Protein AF-A0A960LHY4-F1 (afdb_monomer)

Foldseek 3Di:
DDDDDDDDDDDDDDDDDDDDDDDDDDPVVVVVVVVVVVVVVVVVVVVVVVVVVVVVVVVVVVVVVVVVVVVVVVVVVVVVVVVVVVVVVVVVVVVVVVVVVVVVVVVVVVVVVVVVVVVVVVVVVVVVVVVVVVVVVVVVVVVVVVVLVVLLVVLVVQLVVLVVVVVVVVVVVVVVCVVVVPDDDDVVNVVVVVVVVVVSVVSNVVSDDDQDPVSVVVVVVVVVVVVVVVVVVVVVVPD

Sequence (239 aa):
MNTKRLLIIFTTLAIISGGRAQEQPSQVEAQLRETLRNTMLQLRNEQTEKARIDAEMKAIKAQSEIKIKNLETSLAESIKTGTLEREAADKAIAEMDRNLTTSNAKIERLEKALKEWQGSHAEIKTFAETTVGQLQKVARDLEETRQTLEKRTGQNAELYRVGEEVLKRYENFALGRALIAREPFTGLARVQIEAAVADYKDKLVDQIAEPDAVDQARREANTTADVEAAETAEKEEAD

pLDDT: mean 79.16, std 19.33, range [32.09, 97.88]

Secondary structure (DSSP, 8-state):
-----------------------PPPHHHHHHHHHHHHHHHHHHHHHHHHHHHHHHHHHHHHHHHHHHHHHHHHHHHHHHHHHHHHHHHHHHHHHHHHHHHHHHHHHHHHHHHHHHHHHHHHHHHHHHHHHHHHHHHHHHHHHHHHHHHHHHHHHHHHHHHHHHHHHHHHHHHHHHHHHHTTS---HHHHHHHHHHHHHHHHHHHHHSPPPPHHHHHHHHHHHHHHHHHHHHHHHHS--

Mean predicted aligned error: 18.76 Å

Radius of gyration: 77.0 Å; Cα contacts (8 Å, |Δi|>4): 15; chains: 1; bounding box: 138×44×206 Å

Solvent-accessible surface area (backbone atoms only — not comparable to full-atom values): 13727 Å² total; per-residue (Å²): 136,83,92,87,78,87,83,94,80,83,93,88,84,88,88,85,89,83,91,87,87,89,82,81,84,51,72,68,57,53,50,52,53,50,52,51,49,52,52,52,50,49,52,51,48,51,53,50,50,50,53,48,51,55,48,51,52,50,53,51,48,55,51,48,55,51,52,48,53,52,50,54,49,52,49,54,50,51,51,54,49,52,52,52,53,47,55,50,47,57,50,49,51,61,45,49,53,51,51,50,54,53,47,51,60,47,49,57,50,49,53,50,52,50,52,51,50,52,50,52,52,51,51,54,46,54,48,50,55,48,50,53,54,48,52,58,44,55,56,46,56,53,49,54,52,47,54,52,49,51,53,50,51,52,30,50,55,49,50,50,53,51,52,49,51,51,50,53,48,50,51,54,48,52,58,54,39,66,76,50,72,87,65,78,91,47,71,70,62,49,52,54,49,56,50,54,53,46,60,50,49,51,57,51,60,78,39,53,78,77,73,51,72,69,57,43,54,52,50,51,55,49,52,52,53,56,48,54,53,48,65,50,49,67,58,70,79,70,122

Structure (mmCIF, N/CA/C/O backbone):
data_AF-A0A960LHY4-F1
#
_entry.id   AF-A0A960LHY4-F1
#
loop_
_atom_site.group_PDB
_atom_site.id
_atom_site.type_symbol
_atom_site.label_atom_id
_atom_site.label_alt_id
_atom_site.label_comp_id
_atom_site.label_asym_id
_atom_site.label_entity_id
_atom_site.label_seq_id
_atom_site.pdbx_PDB_ins_code
_atom_site.Cartn_x
_atom_site.Cartn_y
_atom_site.Cartn_z
_atom_site.occupancy
_atom_site.B_iso_or_equiv
_atom_site.auth_seq_id
_atom_site.auth_comp_id
_atom_site.auth_asym_id
_atom_site.auth_atom_id
_atom_site.pdbx_PDB_model_num
ATOM 1 N N . MET A 1 1 ? 38.649 29.324 -85.895 1.00 39.44 1 MET A N 1
ATOM 2 C CA . MET A 1 1 ? 40.112 29.235 -86.111 1.00 39.44 1 MET A CA 1
ATOM 3 C C . MET A 1 1 ? 40.399 27.820 -86.603 1.00 39.44 1 MET A C 1
ATOM 5 O O . MET A 1 1 ? 40.464 26.918 -85.788 1.00 39.44 1 MET A O 1
ATOM 9 N N . ASN A 1 2 ? 40.285 27.512 -87.897 1.00 33.25 2 ASN A N 1
ATOM 10 C CA . ASN A 1 2 ? 41.009 28.049 -89.067 1.00 33.25 2 ASN A CA 1
ATOM 11 C C . ASN A 1 2 ? 42.468 27.535 -89.056 1.00 33.25 2 ASN A C 1
ATOM 13 O O . ASN A 1 2 ? 43.313 28.165 -88.435 1.00 33.25 2 ASN A O 1
ATOM 17 N N . THR A 1 3 ? 42.775 26.316 -89.518 1.00 40.78 3 THR A N 1
ATOM 18 C CA . THR A 1 3 ? 42.943 25.876 -90.931 1.00 40.78 3 THR A CA 1
ATOM 19 C C . THR A 1 3 ? 44.066 26.592 -91.707 1.00 40.78 3 THR A C 1
ATOM 21 O O . THR A 1 3 ? 43.874 27.736 -92.122 1.00 40.78 3 THR A O 1
ATOM 24 N N . LYS A 1 4 ? 45.188 25.880 -91.933 1.00 37.94 4 LYS A N 1
ATOM 25 C CA . LYS A 1 4 ? 46.339 26.059 -92.874 1.00 37.94 4 LYS A CA 1
ATOM 26 C C . LYS A 1 4 ? 47.493 25.217 -92.279 1.00 37.94 4 LYS A C 1
ATOM 28 O O . LYS A 1 4 ? 47.633 25.252 -91.064 1.00 37.94 4 LYS A O 1
ATOM 33 N N . ARG A 1 5 ? 48.335 24.433 -92.969 1.00 40.47 5 ARG A N 1
ATOM 34 C CA . ARG A 1 5 ? 48.671 24.102 -94.386 1.00 40.47 5 ARG A CA 1
ATOM 35 C C . ARG A 1 5 ? 49.110 22.603 -94.398 1.00 40.47 5 ARG A C 1
ATOM 37 O O . ARG A 1 5 ? 49.528 22.145 -93.344 1.00 40.47 5 ARG A O 1
ATOM 44 N N . LEU A 1 6 ? 49.064 21.737 -95.425 1.00 37.22 6 LEU A N 1
ATOM 45 C CA . LEU A 1 6 ? 48.824 21.768 -96.889 1.00 37.22 6 LEU A CA 1
ATOM 46 C C . LEU A 1 6 ? 49.875 22.503 -97.757 1.00 37.22 6 LEU A C 1
ATOM 48 O O . LEU A 1 6 ? 50.131 23.677 -97.522 1.00 37.22 6 LEU A O 1
ATOM 52 N N . LEU A 1 7 ? 50.477 21.911 -98.803 1.00 33.66 7 LEU A N 1
ATOM 53 C CA . LEU A 1 7 ? 50.289 20.604 -99.480 1.00 33.66 7 LEU A CA 1
ATOM 54 C C . LEU A 1 7 ? 51.628 20.138 -100.123 1.00 33.66 7 LEU A C 1
ATOM 56 O O . LEU A 1 7 ? 52.529 20.946 -100.325 1.00 33.66 7 LEU A O 1
ATOM 60 N N . ILE A 1 8 ? 51.728 18.850 -100.469 1.00 36.91 8 ILE A N 1
ATOM 61 C CA . ILE A 1 8 ? 52.788 18.183 -101.258 1.00 36.91 8 ILE A CA 1
ATOM 62 C C . ILE A 1 8 ? 52.752 18.569 -102.760 1.00 36.91 8 ILE A C 1
ATOM 64 O O . ILE A 1 8 ? 51.705 18.365 -103.363 1.00 36.91 8 ILE A O 1
ATOM 68 N N . ILE A 1 9 ? 53.888 18.996 -103.353 1.00 38.88 9 ILE A N 1
ATOM 69 C CA . ILE A 1 9 ? 54.338 18.919 -104.785 1.00 38.88 9 ILE A CA 1
ATOM 70 C C . ILE A 1 9 ? 55.877 19.157 -104.765 1.00 38.88 9 ILE A C 1
ATOM 72 O O . ILE A 1 9 ? 56.281 20.121 -104.122 1.00 38.88 9 ILE A O 1
ATOM 76 N N . PHE A 1 10 ? 56.847 18.401 -105.319 1.00 32.09 10 PHE A N 1
ATOM 77 C CA . PHE A 1 10 ? 56.963 17.122 -106.067 1.00 32.09 10 PHE A CA 1
ATOM 78 C C . PHE A 1 10 ? 56.977 17.138 -107.625 1.00 32.09 10 PHE A C 1
ATOM 80 O O . PHE A 1 10 ? 56.135 17.784 -108.233 1.00 32.09 10 PHE A O 1
ATOM 87 N N . THR A 1 11 ? 57.873 16.332 -108.251 1.00 35.78 11 THR A N 1
ATOM 88 C CA . THR A 1 11 ? 58.051 16.060 -109.723 1.00 35.78 11 THR A CA 1
ATOM 89 C C . THR A 1 11 ? 58.417 17.269 -110.631 1.00 35.78 11 THR A C 1
ATOM 91 O O . THR A 1 11 ? 57.874 18.347 -110.451 1.00 35.78 11 THR A O 1
ATOM 94 N N . THR A 1 12 ? 59.289 17.214 -111.661 1.00 34.25 12 THR A N 1
ATOM 95 C CA . THR A 1 12 ? 60.305 16.226 -112.130 1.00 34.25 12 THR A CA 1
ATOM 96 C C . THR A 1 12 ? 61.246 16.874 -113.162 1.00 34.25 12 THR A C 1
ATOM 98 O O . THR A 1 12 ? 60.772 17.682 -113.954 1.00 34.25 12 THR A O 1
ATOM 101 N N . LEU A 1 13 ? 62.490 16.385 -113.297 1.00 33.69 13 LEU A N 1
ATOM 102 C CA . LEU A 1 13 ? 63.095 16.123 -114.619 1.00 33.69 13 LEU A CA 1
ATOM 103 C C . LEU A 1 13 ? 64.186 15.034 -114.515 1.00 33.69 13 LEU A C 1
ATOM 105 O O . LEU A 1 13 ? 64.942 15.008 -113.547 1.00 33.69 13 LEU A O 1
ATOM 109 N N . ALA A 1 14 ? 64.233 14.121 -115.488 1.00 39.22 14 ALA A N 1
ATOM 110 C CA . ALA A 1 14 ? 65.266 13.082 -115.651 1.00 39.22 14 ALA A CA 1
ATOM 111 C C . ALA A 1 14 ? 66.290 13.547 -116.733 1.00 39.22 14 ALA A C 1
ATOM 113 O O . ALA A 1 14 ? 66.164 14.664 -117.220 1.00 39.22 14 ALA A O 1
ATOM 114 N N . ILE A 1 15 ? 67.338 12.842 -117.180 1.00 39.78 15 ILE A N 1
ATOM 115 C CA . ILE A 1 15 ? 67.612 11.407 -117.400 1.00 39.78 15 ILE A CA 1
ATOM 116 C C . ILE A 1 15 ? 69.148 11.216 -117.390 1.00 39.78 15 ILE A C 1
ATOM 118 O O . ILE A 1 15 ? 69.837 12.117 -117.853 1.00 39.78 15 ILE A O 1
ATOM 122 N N . ILE A 1 16 ? 69.679 10.053 -116.962 1.00 36.44 16 ILE A N 1
ATOM 123 C CA . ILE A 1 16 ? 70.774 9.318 -117.653 1.00 36.44 16 ILE A CA 1
ATOM 124 C C . ILE A 1 16 ? 70.981 7.900 -117.069 1.00 36.44 16 ILE A C 1
ATOM 126 O O . ILE A 1 16 ? 71.156 7.704 -115.873 1.00 36.44 16 ILE A O 1
ATOM 130 N N . SER A 1 17 ? 70.912 6.935 -117.989 1.00 38.19 17 SER A N 1
ATOM 131 C CA . SER A 1 17 ? 71.379 5.537 -118.050 1.00 38.19 17 SER A CA 1
ATOM 132 C C . SER A 1 17 ? 72.125 4.870 -116.875 1.00 38.19 17 SER A C 1
ATOM 134 O O . SER A 1 17 ? 73.160 5.359 -116.437 1.00 38.19 17 SER A O 1
ATOM 136 N N . GLY A 1 18 ? 71.747 3.618 -116.549 1.00 35.31 18 GLY A N 1
ATOM 137 C CA . GLY A 1 18 ? 72.639 2.689 -115.830 1.00 35.31 18 GLY A CA 1
ATOM 138 C C . GLY A 1 18 ? 72.064 1.318 -115.418 1.00 35.31 18 GLY A C 1
ATOM 139 O O . GLY A 1 18 ? 71.477 1.206 -114.351 1.00 35.31 18 GLY A O 1
ATOM 140 N N . GLY A 1 19 ? 72.350 0.262 -116.196 1.00 34.09 19 GLY A N 1
ATOM 141 C CA . GLY A 1 19 ? 72.435 -1.130 -115.703 1.00 34.09 19 GLY A CA 1
ATOM 142 C C . GLY A 1 19 ? 71.142 -1.947 -115.491 1.00 34.09 19 GLY A C 1
ATOM 143 O O . GLY A 1 19 ? 70.058 -1.424 -115.260 1.00 34.09 19 GLY A O 1
ATOM 144 N N . ARG A 1 20 ? 71.284 -3.280 -115.556 1.00 44.44 20 ARG A N 1
ATOM 145 C CA . ARG A 1 20 ? 70.297 -4.287 -115.116 1.00 44.44 20 ARG A CA 1
ATOM 146 C C . ARG A 1 20 ? 70.938 -5.184 -114.057 1.00 44.44 20 ARG A C 1
ATOM 148 O O . ARG A 1 20 ? 72.044 -5.660 -114.288 1.00 44.44 20 ARG A O 1
ATOM 155 N N . ALA A 1 21 ? 70.196 -5.519 -113.007 1.00 39.88 21 ALA A N 1
ATOM 156 C CA . ALA A 1 21 ? 70.397 -6.730 -112.211 1.00 39.88 21 ALA A CA 1
ATOM 157 C C . ALA A 1 21 ? 69.067 -7.132 -111.550 1.00 39.88 21 ALA A C 1
ATOM 159 O O . ALA A 1 21 ? 68.270 -6.268 -111.189 1.00 39.88 21 ALA A O 1
ATOM 160 N N . GLN A 1 22 ? 68.830 -8.435 -111.403 1.00 49.75 22 GLN A N 1
ATOM 161 C CA . GLN A 1 22 ? 67.743 -8.992 -110.598 1.00 49.75 22 GLN A CA 1
ATOM 162 C C . GLN A 1 22 ? 68.343 -10.132 -109.775 1.00 49.75 22 GLN A C 1
ATOM 164 O O . GLN A 1 22 ? 68.497 -11.245 -110.272 1.00 49.75 22 GLN A O 1
ATOM 169 N N . GLU A 1 23 ? 68.730 -9.826 -108.540 1.00 43.84 23 GLU A N 1
ATOM 170 C CA . GLU A 1 23 ? 69.380 -10.771 -107.630 1.00 43.84 23 GLU A CA 1
ATOM 171 C C . GLU A 1 23 ? 68.428 -11.268 -106.538 1.00 43.84 23 GLU A C 1
ATOM 173 O O . GLU A 1 23 ? 67.387 -10.672 -106.251 1.00 43.84 23 GLU A O 1
ATOM 178 N N . GLN A 1 24 ? 68.771 -12.422 -105.968 1.00 51.94 24 GLN A N 1
ATOM 179 C CA . GLN A 1 24 ? 67.995 -13.087 -104.925 1.00 51.94 24 GLN A CA 1
ATOM 180 C C . GLN A 1 24 ? 68.359 -12.495 -103.550 1.00 51.94 24 GLN A C 1
ATOM 182 O O . GLN A 1 24 ? 69.530 -12.195 -103.321 1.00 51.94 24 GLN A O 1
ATOM 187 N N . PRO A 1 25 ? 67.394 -12.321 -102.626 1.00 49.69 25 PRO A N 1
ATOM 188 C CA . PRO A 1 25 ? 67.649 -11.670 -101.343 1.00 49.69 25 PRO A CA 1
ATOM 189 C C . PRO A 1 25 ? 68.597 -12.495 -100.468 1.00 49.69 25 PRO A C 1
ATOM 191 O O . PRO A 1 25 ? 68.456 -13.715 -100.352 1.00 49.69 25 PRO A O 1
ATOM 194 N N . SER A 1 26 ? 69.535 -11.819 -99.804 1.00 57.75 26 SER A N 1
ATOM 195 C CA . SER A 1 26 ? 70.491 -12.474 -98.911 1.00 57.75 26 SER A CA 1
ATOM 196 C C . SER A 1 26 ? 69.816 -13.045 -97.651 1.00 57.75 26 SER A C 1
ATOM 198 O O . SER A 1 26 ? 68.807 -12.524 -97.167 1.00 57.75 26 SER A O 1
ATOM 200 N N . GLN A 1 27 ? 70.398 -14.097 -97.054 1.00 63.47 27 GLN A N 1
ATOM 201 C CA . GLN A 1 27 ? 69.893 -14.647 -95.781 1.00 63.47 27 GLN A CA 1
ATOM 202 C C . GLN A 1 27 ? 69.866 -13.597 -94.656 1.00 63.47 27 GLN A C 1
ATOM 204 O O . GLN A 1 27 ? 68.980 -13.634 -93.803 1.00 63.47 27 GLN A O 1
ATOM 209 N N . VAL A 1 28 ? 70.795 -12.635 -94.677 1.00 69.50 28 VAL A N 1
ATOM 210 C CA . VAL A 1 28 ? 70.878 -11.545 -93.693 1.00 69.50 28 VAL A CA 1
ATOM 211 C C . VAL A 1 28 ? 69.697 -10.580 -93.836 1.00 69.50 28 VAL A C 1
ATOM 213 O O . VAL A 1 28 ? 69.095 -10.200 -92.835 1.00 69.50 28 VAL A O 1
ATOM 216 N N . GLU A 1 29 ? 69.287 -10.233 -95.060 1.00 74.12 29 GLU A N 1
ATOM 217 C CA . GLU A 1 29 ? 68.070 -9.439 -95.284 1.00 74.12 29 GLU A CA 1
ATOM 218 C C . GLU A 1 29 ? 66.798 -10.186 -94.884 1.00 74.12 29 GLU A C 1
ATOM 220 O O . GLU A 1 29 ? 65.870 -9.572 -94.358 1.00 74.12 29 GLU A O 1
ATOM 225 N N . ALA A 1 30 ? 66.734 -11.501 -95.120 1.00 75.19 30 ALA A N 1
ATOM 226 C CA . ALA A 1 30 ? 65.608 -12.317 -94.677 1.00 75.19 30 ALA A CA 1
ATOM 227 C C . ALA A 1 30 ? 65.497 -12.308 -93.141 1.00 75.19 30 ALA A C 1
ATOM 229 O O . ALA A 1 30 ? 64.420 -12.042 -92.608 1.00 75.19 30 ALA A O 1
ATOM 230 N N . GLN A 1 31 ? 66.617 -12.491 -92.433 1.00 76.62 31 GLN A N 1
ATOM 231 C CA . GLN A 1 31 ? 66.676 -12.390 -90.972 1.00 76.62 31 GLN A CA 1
ATOM 232 C C . GLN A 1 31 ? 66.321 -10.983 -90.470 1.00 76.62 31 GLN A C 1
ATOM 234 O O . GLN A 1 31 ? 65.542 -10.866 -89.529 1.00 76.62 31 GLN A O 1
ATOM 239 N N . LEU A 1 32 ? 66.812 -9.915 -91.110 1.00 79.56 32 LEU A N 1
ATOM 240 C CA . LEU A 1 32 ? 66.497 -8.532 -90.727 1.00 79.56 32 LEU A CA 1
ATOM 241 C C . LEU A 1 32 ? 65.016 -8.179 -90.952 1.00 79.56 32 LEU A C 1
ATOM 243 O O . LEU A 1 32 ? 64.415 -7.463 -90.153 1.00 79.56 32 LEU A O 1
ATOM 247 N N . ARG A 1 33 ? 64.394 -8.701 -92.016 1.00 83.69 33 ARG A N 1
ATOM 248 C CA . ARG A 1 33 ? 62.945 -8.566 -92.243 1.00 83.69 33 ARG A CA 1
ATOM 249 C C . ARG A 1 33 ? 62.139 -9.332 -91.197 1.00 83.69 33 ARG A C 1
ATOM 251 O O . ARG A 1 33 ? 61.084 -8.851 -90.791 1.00 83.69 33 ARG A O 1
ATOM 258 N N . GLU A 1 34 ? 62.627 -10.484 -90.744 1.00 83.75 34 GLU A N 1
ATOM 259 C CA . GLU A 1 34 ? 61.942 -11.295 -89.737 1.00 83.75 34 GLU A CA 1
ATOM 260 C C . GLU A 1 34 ? 62.106 -10.732 -88.317 1.00 83.75 34 GLU A C 1
ATOM 262 O O . GLU A 1 34 ? 61.133 -10.679 -87.568 1.00 83.75 34 GLU A O 1
ATOM 267 N N . THR A 1 35 ? 63.275 -10.198 -87.948 1.00 82.56 35 THR A N 1
ATOM 268 C CA . THR A 1 35 ? 63.426 -9.455 -86.685 1.00 82.56 35 THR A CA 1
ATOM 269 C C . THR A 1 35 ? 62.593 -8.175 -86.684 1.00 82.56 35 THR A C 1
ATOM 271 O O . THR A 1 35 ? 61.943 -7.897 -85.680 1.00 82.56 35 THR A O 1
ATOM 274 N N . LEU A 1 36 ? 62.507 -7.449 -87.807 1.00 86.00 36 LEU A N 1
ATOM 275 C CA . LEU A 1 36 ? 61.631 -6.278 -87.943 1.00 86.00 36 LEU A CA 1
ATOM 276 C C . LEU A 1 36 ? 60.135 -6.641 -87.854 1.00 86.00 36 LEU A C 1
ATOM 278 O O . LEU A 1 36 ? 59.353 -5.902 -87.259 1.00 86.00 36 LEU A O 1
ATOM 282 N N . ARG A 1 37 ? 59.713 -7.790 -88.402 1.00 86.69 37 ARG A N 1
ATOM 283 C CA . ARG A 1 37 ? 58.354 -8.326 -88.187 1.00 86.69 37 ARG A CA 1
ATOM 284 C C . ARG A 1 37 ? 58.111 -8.645 -86.718 1.00 86.69 37 ARG A C 1
ATOM 286 O O . ARG A 1 37 ? 57.088 -8.235 -86.181 1.00 86.69 37 ARG A O 1
ATOM 293 N N . ASN A 1 38 ? 59.051 -9.324 -86.067 1.00 87.06 38 ASN A N 1
ATOM 294 C CA . ASN A 1 38 ? 58.925 -9.711 -84.666 1.00 87.06 38 ASN A CA 1
ATOM 295 C C . ASN A 1 38 ? 58.886 -8.497 -83.724 1.00 87.06 38 ASN A C 1
ATOM 297 O O . ASN A 1 38 ? 58.053 -8.480 -82.820 1.00 87.06 38 ASN A O 1
ATOM 301 N N . THR A 1 39 ? 59.669 -7.442 -83.968 1.00 86.44 39 THR A N 1
ATOM 302 C CA . THR A 1 39 ? 59.577 -6.197 -83.183 1.00 86.44 39 THR A CA 1
ATOM 303 C C . THR A 1 39 ? 58.302 -5.404 -83.479 1.00 86.44 39 THR A C 1
ATOM 305 O O . THR A 1 39 ? 57.706 -4.862 -82.551 1.00 86.44 39 THR A O 1
ATOM 308 N N . MET A 1 40 ? 57.799 -5.390 -84.722 1.00 87.75 40 MET A N 1
ATOM 309 C CA . MET A 1 40 ? 56.474 -4.821 -85.025 1.00 87.75 40 MET A CA 1
ATOM 310 C C . MET A 1 40 ? 55.329 -5.602 -84.357 1.00 87.75 40 MET A C 1
ATOM 312 O O . MET A 1 40 ? 54.370 -4.991 -83.886 1.00 87.75 40 MET A O 1
ATOM 316 N N . LEU A 1 41 ? 55.424 -6.934 -84.275 1.00 89.31 41 LEU A N 1
ATOM 317 C CA . LEU A 1 41 ? 54.464 -7.777 -83.555 1.00 89.31 41 LEU A CA 1
ATOM 318 C C . LEU A 1 41 ? 54.545 -7.557 -82.038 1.00 89.31 41 LEU A C 1
ATOM 320 O O . LEU A 1 41 ? 53.508 -7.408 -81.400 1.00 89.31 41 LEU A O 1
ATOM 324 N N . GLN A 1 42 ? 55.749 -7.457 -81.468 1.00 89.69 42 GLN A N 1
ATOM 325 C CA . GLN A 1 42 ? 55.952 -7.108 -80.057 1.00 89.69 42 GLN A CA 1
ATOM 326 C C . GLN A 1 42 ? 55.371 -5.730 -79.727 1.00 89.69 42 GLN A C 1
ATOM 328 O O . GLN A 1 42 ? 54.564 -5.628 -78.809 1.00 89.69 42 GLN A O 1
ATOM 333 N N . LEU A 1 43 ? 55.680 -4.695 -80.516 1.00 90.19 43 LEU A N 1
ATOM 334 C CA . LEU A 1 43 ? 55.141 -3.346 -80.320 1.00 90.19 43 LEU A CA 1
ATOM 335 C C . LEU A 1 43 ? 53.608 -3.317 -80.432 1.00 90.19 43 LEU A C 1
ATOM 337 O O . LEU A 1 43 ? 52.942 -2.669 -79.625 1.00 90.19 43 LEU A O 1
ATOM 341 N N . ARG A 1 44 ? 53.029 -4.055 -81.389 1.00 90.44 44 ARG A N 1
ATOM 342 C CA . ARG A 1 44 ? 51.572 -4.199 -81.523 1.00 90.44 44 ARG A CA 1
ATOM 343 C C . ARG A 1 44 ? 50.951 -4.922 -80.325 1.00 90.44 44 ARG A C 1
ATOM 345 O O . ARG A 1 44 ? 49.888 -4.506 -79.862 1.00 90.44 44 ARG A O 1
ATOM 352 N N . ASN A 1 45 ? 51.597 -5.968 -79.815 1.00 91.62 45 ASN A N 1
ATOM 353 C CA . ASN A 1 45 ? 51.142 -6.689 -78.628 1.00 91.62 45 ASN A CA 1
ATOM 354 C C . ASN A 1 45 ? 51.229 -5.794 -77.385 1.00 91.62 45 ASN A C 1
ATOM 356 O O . ASN A 1 45 ? 50.230 -5.644 -76.693 1.00 91.62 45 ASN A O 1
ATOM 360 N N . GLU A 1 46 ? 52.348 -5.104 -77.152 1.00 89.75 46 GLU A N 1
ATOM 361 C CA . GLU A 1 46 ? 52.486 -4.123 -76.067 1.00 89.75 46 GLU A CA 1
ATOM 362 C C . GLU A 1 46 ? 51.454 -2.995 -76.145 1.00 89.75 46 GLU A C 1
ATOM 364 O O . GLU A 1 46 ? 50.924 -2.573 -75.121 1.00 89.75 46 GLU A O 1
ATOM 369 N N . GLN A 1 47 ? 51.165 -2.479 -77.342 1.00 91.12 47 GLN A N 1
ATOM 370 C CA . GLN A 1 47 ? 50.165 -1.429 -77.522 1.00 91.12 47 GLN A CA 1
ATOM 371 C C . GLN A 1 47 ? 48.742 -1.953 -77.272 1.00 91.12 47 GLN A C 1
ATOM 373 O O . GLN A 1 47 ? 47.911 -1.225 -76.728 1.00 91.12 47 GLN A O 1
ATOM 378 N N . THR A 1 48 ? 48.476 -3.220 -77.602 1.00 91.31 48 THR A N 1
ATOM 379 C CA . THR A 1 48 ? 47.214 -3.904 -77.278 1.00 91.31 48 THR A CA 1
ATOM 380 C C . THR A 1 48 ? 47.090 -4.140 -75.770 1.00 91.31 48 THR A C 1
ATOM 382 O O . THR A 1 48 ? 46.052 -3.836 -75.191 1.00 91.31 48 THR A O 1
ATOM 385 N N . GLU A 1 49 ? 48.161 -4.582 -75.109 1.00 92.44 49 GLU A N 1
ATOM 386 C CA . GLU A 1 49 ? 48.207 -4.796 -73.659 1.00 92.44 49 GLU A CA 1
ATOM 387 C C . GLU A 1 49 ? 48.104 -3.486 -72.869 1.00 92.44 49 GLU A C 1
ATOM 389 O O . GLU A 1 49 ? 47.370 -3.424 -71.888 1.00 92.44 49 GLU A O 1
ATOM 394 N N . LYS A 1 50 ? 48.741 -2.398 -73.324 1.00 91.50 50 LYS A N 1
ATOM 395 C CA . LYS A 1 50 ? 48.552 -1.056 -72.743 1.00 91.50 50 LYS A CA 1
ATOM 396 C C . LYS A 1 50 ? 47.101 -0.592 -72.886 1.00 91.50 50 LYS A C 1
ATOM 398 O O . LYS A 1 50 ? 46.517 -0.147 -71.904 1.00 91.50 50 LYS A O 1
ATOM 403 N N . ALA A 1 51 ? 46.483 -0.773 -74.057 1.00 89.81 51 ALA A N 1
ATOM 404 C CA . ALA A 1 51 ? 45.066 -0.458 -74.255 1.00 89.81 51 ALA A CA 1
ATOM 405 C C . ALA A 1 51 ? 44.133 -1.324 -73.381 1.00 89.81 51 ALA A C 1
ATOM 407 O O . ALA A 1 51 ? 43.133 -0.817 -72.869 1.00 89.81 51 ALA A O 1
ATOM 408 N N . ARG A 1 52 ? 44.477 -2.603 -73.167 1.00 94.06 52 ARG A N 1
ATOM 409 C CA . ARG A 1 52 ? 43.770 -3.524 -72.263 1.00 94.06 52 ARG A CA 1
ATOM 410 C C . ARG A 1 52 ? 43.881 -3.073 -70.805 1.00 94.06 52 ARG A C 1
ATOM 412 O O . ARG A 1 52 ? 42.855 -2.898 -70.156 1.00 94.06 52 ARG A O 1
ATOM 419 N N . ILE A 1 53 ? 45.090 -2.794 -70.321 1.00 92.31 53 ILE A N 1
ATOM 420 C CA . ILE A 1 53 ? 45.349 -2.319 -68.952 1.00 92.31 53 ILE A CA 1
ATOM 421 C C . ILE A 1 53 ? 44.689 -0.953 -68.701 1.00 92.31 53 ILE A C 1
ATOM 423 O O . ILE A 1 53 ? 44.105 -0.746 -67.640 1.00 92.31 53 ILE A O 1
ATOM 427 N N . ASP A 1 54 ? 44.697 -0.035 -69.672 1.00 91.50 54 ASP A N 1
ATOM 428 C CA . ASP A 1 54 ? 43.987 1.247 -69.563 1.00 91.50 54 ASP A CA 1
ATOM 429 C C . ASP A 1 54 ? 42.461 1.076 -69.502 1.00 91.50 54 ASP A C 1
ATOM 431 O O . ASP A 1 54 ? 41.783 1.846 -68.814 1.00 91.50 54 ASP A O 1
ATOM 435 N N . ALA A 1 55 ? 41.899 0.092 -70.210 1.00 91.69 55 ALA A N 1
ATOM 436 C CA . ALA A 1 55 ? 40.478 -0.240 -70.132 1.00 91.69 55 ALA A CA 1
ATOM 437 C C . ALA A 1 55 ? 40.126 -0.898 -68.785 1.00 91.69 55 ALA A C 1
ATOM 439 O O . ALA A 1 55 ? 39.166 -0.483 -68.134 1.00 91.69 55 ALA A O 1
ATOM 440 N N . GLU A 1 56 ? 40.939 -1.852 -68.324 1.00 93.75 56 GLU A N 1
ATOM 441 C CA . GLU A 1 56 ? 40.799 -2.513 -67.021 1.00 93.75 56 GLU A CA 1
ATOM 442 C C . GLU A 1 56 ? 40.921 -1.506 -65.868 1.00 93.75 56 GLU A C 1
ATOM 444 O O . GLU A 1 56 ? 40.055 -1.472 -64.995 1.00 93.75 56 GLU A O 1
ATOM 449 N N . MET A 1 57 ? 41.901 -0.596 -65.896 1.00 91.81 57 MET A N 1
ATOM 450 C CA . MET A 1 57 ? 42.022 0.478 -64.903 1.00 91.81 57 MET A CA 1
ATOM 451 C C . MET A 1 57 ? 40.818 1.425 -64.897 1.00 91.81 57 MET A C 1
ATOM 453 O O . MET A 1 57 ? 40.398 1.854 -63.822 1.00 91.81 57 MET A O 1
ATOM 457 N N . LYS A 1 58 ? 40.244 1.765 -66.060 1.00 93.69 58 LYS A N 1
ATOM 458 C CA . LYS A 1 58 ? 39.025 2.593 -66.132 1.00 93.69 58 LYS A CA 1
ATOM 459 C C . LYS A 1 58 ? 37.817 1.854 -65.555 1.00 93.69 58 LYS A C 1
ATOM 461 O O . LYS A 1 58 ? 37.069 2.447 -64.781 1.00 93.69 58 LYS A O 1
ATOM 466 N N . ALA A 1 59 ? 37.663 0.564 -65.859 1.00 92.94 59 ALA A N 1
ATOM 467 C CA . ALA A 1 59 ? 36.599 -0.274 -65.308 1.00 92.94 59 ALA A CA 1
ATOM 468 C C . ALA A 1 59 ? 36.726 -0.449 -63.782 1.00 92.94 59 ALA A C 1
ATOM 470 O O . ALA A 1 59 ? 35.739 -0.302 -63.062 1.00 92.94 59 ALA A O 1
ATOM 471 N N . ILE A 1 60 ? 37.940 -0.690 -63.273 1.00 94.31 60 ILE A N 1
ATOM 472 C CA . ILE A 1 60 ? 38.226 -0.802 -61.835 1.00 94.31 60 ILE A CA 1
ATOM 473 C C . ILE A 1 60 ? 37.949 0.525 -61.120 1.00 94.31 60 ILE A C 1
ATOM 475 O O . ILE A 1 60 ? 37.283 0.518 -60.086 1.00 94.31 60 ILE A O 1
ATOM 479 N N . LYS A 1 61 ? 38.388 1.665 -61.677 1.00 93.75 61 LYS A N 1
ATOM 480 C CA . LYS A 1 61 ? 38.110 2.995 -61.108 1.00 93.75 61 LYS A CA 1
ATOM 481 C C . LYS A 1 61 ? 36.610 3.273 -61.040 1.00 93.75 61 LYS A C 1
ATOM 483 O O . LYS A 1 61 ? 36.106 3.508 -59.945 1.00 93.75 61 LYS A O 1
ATOM 488 N N . ALA A 1 62 ? 35.883 3.104 -62.145 1.00 93.31 62 ALA A N 1
ATOM 489 C CA . ALA A 1 62 ? 34.428 3.259 -62.167 1.00 93.31 62 ALA A CA 1
ATOM 490 C C . ALA A 1 62 ? 33.722 2.337 -61.152 1.00 93.31 62 ALA A C 1
ATOM 492 O O . ALA A 1 62 ? 32.834 2.778 -60.424 1.00 93.31 62 ALA A O 1
ATOM 493 N N . GLN A 1 63 ? 34.151 1.073 -61.030 1.00 94.81 63 GLN A N 1
ATOM 494 C CA . GLN A 1 63 ? 33.596 0.157 -60.030 1.00 94.81 63 GLN A CA 1
ATOM 495 C C . GLN A 1 63 ? 33.931 0.590 -58.591 1.00 94.81 63 GLN A C 1
ATOM 497 O O . GLN A 1 63 ? 33.085 0.447 -57.708 1.00 94.81 63 GLN A O 1
ATOM 502 N N . SER A 1 64 ? 35.128 1.130 -58.335 1.00 92.94 64 SER A N 1
ATOM 503 C CA . SER A 1 64 ? 35.491 1.668 -57.018 1.00 92.94 64 SER A CA 1
ATOM 504 C C . SER A 1 64 ? 34.690 2.919 -56.658 1.00 92.94 64 SER A C 1
ATOM 506 O O . SER A 1 64 ? 34.198 2.999 -55.541 1.00 92.94 64 SER A O 1
ATOM 508 N N . GLU A 1 65 ? 34.451 3.835 -57.601 1.00 95.38 65 GLU A N 1
ATOM 509 C CA . GLU A 1 65 ? 33.617 5.024 -57.383 1.00 95.38 65 GLU A CA 1
ATOM 510 C C . GLU A 1 65 ? 32.159 4.657 -57.071 1.00 95.38 65 GLU A C 1
ATOM 512 O O . GLU A 1 65 ? 31.549 5.263 -56.193 1.00 95.38 65 GLU A O 1
ATOM 517 N N . ILE A 1 66 ? 31.608 3.640 -57.745 1.00 95.12 66 ILE A N 1
ATOM 518 C CA . ILE A 1 66 ? 30.272 3.100 -57.444 1.00 95.12 66 ILE A CA 1
ATOM 519 C C . ILE A 1 66 ? 30.252 2.458 -56.049 1.00 95.12 66 ILE A C 1
ATOM 521 O O . ILE A 1 66 ? 29.350 2.728 -55.260 1.00 95.12 66 ILE A O 1
ATOM 525 N N . LYS A 1 67 ? 31.259 1.642 -55.707 1.00 95.19 67 LYS A N 1
ATOM 526 C CA . LYS A 1 67 ? 31.374 1.016 -54.378 1.00 95.19 67 LYS A CA 1
ATOM 527 C C . LYS A 1 67 ? 31.495 2.053 -53.259 1.00 95.19 67 LYS A C 1
ATOM 529 O O . LYS A 1 67 ? 30.820 1.906 -52.247 1.00 95.19 67 LYS A O 1
ATOM 534 N N . ILE A 1 68 ? 32.304 3.096 -53.454 1.00 95.38 68 ILE A N 1
ATOM 535 C CA . ILE A 1 68 ? 32.473 4.202 -52.503 1.00 95.38 68 ILE A CA 1
ATOM 536 C C . ILE A 1 68 ? 31.138 4.922 -52.300 1.00 95.38 68 ILE A C 1
ATOM 538 O O . ILE A 1 68 ? 30.661 4.952 -51.173 1.00 95.38 68 ILE A O 1
ATOM 542 N N . LYS A 1 69 ? 30.462 5.365 -53.369 1.00 95.94 69 LYS A N 1
ATOM 543 C CA . LYS A 1 69 ? 29.156 6.048 -53.271 1.00 95.94 69 LYS A CA 1
ATOM 544 C C . LYS A 1 69 ? 28.081 5.201 -52.589 1.00 95.94 69 LYS A C 1
ATOM 546 O O . LYS A 1 69 ? 27.291 5.723 -51.804 1.00 95.94 69 LYS A O 1
ATOM 551 N N . ASN A 1 70 ? 28.061 3.891 -52.841 1.00 95.62 70 ASN A N 1
ATOM 552 C CA . ASN A 1 70 ? 27.129 2.977 -52.178 1.00 95.62 70 ASN A CA 1
ATOM 553 C C . ASN A 1 70 ? 27.435 2.836 -50.675 1.00 95.62 70 ASN A C 1
ATOM 555 O O . ASN A 1 70 ? 26.511 2.829 -49.865 1.00 95.62 70 ASN A O 1
ATOM 559 N N . LEU A 1 71 ? 28.716 2.757 -50.295 1.00 95.12 71 LEU A N 1
ATOM 560 C CA . LEU A 1 71 ? 29.145 2.703 -48.893 1.00 95.12 71 LEU A CA 1
ATOM 561 C C . LEU A 1 71 ? 28.914 4.035 -48.165 1.00 95.12 71 LEU A C 1
ATOM 563 O O . LEU A 1 71 ? 28.440 4.019 -47.037 1.00 95.12 71 LEU A O 1
ATOM 567 N N . GLU A 1 72 ? 29.181 5.174 -48.806 1.00 95.50 72 GLU A N 1
ATOM 568 C CA . GLU A 1 72 ? 28.882 6.517 -48.287 1.00 95.50 72 GLU A CA 1
ATOM 569 C C . GLU A 1 72 ? 27.379 6.691 -48.033 1.00 95.50 72 GLU A C 1
ATOM 571 O O . GLU A 1 72 ? 26.983 7.153 -46.964 1.00 95.50 72 GLU A O 1
ATOM 576 N N . THR A 1 73 ? 26.540 6.256 -48.981 1.00 95.75 73 THR A N 1
ATOM 577 C CA . THR A 1 73 ? 25.074 6.295 -48.851 1.00 95.75 73 THR A CA 1
ATOM 578 C C . THR A 1 73 ? 24.601 5.405 -47.702 1.00 95.75 73 THR A C 1
ATOM 580 O O . THR A 1 73 ? 23.913 5.880 -46.802 1.00 95.75 73 THR A O 1
ATOM 583 N N . SER A 1 74 ? 25.034 4.140 -47.673 1.00 94.31 74 SER A N 1
ATOM 584 C CA . SER A 1 74 ? 24.656 3.182 -46.625 1.00 94.31 74 SER A CA 1
ATOM 585 C C . SER A 1 74 ? 25.155 3.599 -45.234 1.00 94.31 74 SER A C 1
ATOM 587 O O . SER A 1 74 ? 24.444 3.419 -44.246 1.00 94.31 74 SER A O 1
ATOM 589 N N . LEU A 1 75 ? 26.336 4.221 -45.140 1.00 94.88 75 LEU A N 1
ATOM 590 C CA . LEU A 1 75 ? 26.858 4.783 -43.895 1.00 94.88 75 LEU A CA 1
ATOM 591 C C . LEU A 1 75 ? 26.033 5.993 -43.435 1.00 94.88 75 LEU A C 1
ATOM 593 O O . LEU A 1 75 ? 25.692 6.077 -42.258 1.00 94.88 75 LEU A O 1
ATOM 597 N N . ALA A 1 76 ? 25.669 6.905 -44.341 1.00 95.62 76 ALA A N 1
ATOM 598 C CA . ALA A 1 76 ? 24.817 8.050 -44.018 1.00 95.62 76 ALA A CA 1
ATOM 599 C C . ALA A 1 76 ? 23.410 7.617 -43.560 1.00 95.62 76 ALA A C 1
ATOM 601 O O . ALA A 1 76 ? 22.884 8.158 -42.585 1.00 95.62 76 ALA A O 1
ATOM 602 N N . GLU A 1 77 ? 22.826 6.607 -44.210 1.00 95.62 77 GLU A N 1
ATOM 603 C CA . GLU A 1 77 ? 21.566 5.982 -43.798 1.00 95.62 77 GLU A CA 1
ATOM 604 C C . GLU A 1 77 ? 21.694 5.298 -42.432 1.00 95.62 77 GLU A C 1
ATOM 606 O O . GLU A 1 77 ? 20.873 5.546 -41.552 1.00 95.62 77 GLU A O 1
ATOM 611 N N . SER A 1 78 ? 22.749 4.509 -42.204 1.00 94.56 78 SER A N 1
ATOM 612 C CA . SER A 1 78 ? 22.986 3.834 -40.922 1.00 94.56 78 SER A CA 1
ATOM 613 C C . SER A 1 78 ? 23.214 4.817 -39.770 1.00 94.56 78 SER A C 1
ATOM 615 O O . SER A 1 78 ? 22.710 4.578 -38.674 1.00 94.56 78 SER A O 1
ATOM 617 N N . ILE A 1 79 ? 23.934 5.921 -39.999 1.00 95.94 79 ILE A N 1
ATOM 618 C CA . ILE A 1 79 ? 24.127 6.985 -39.002 1.00 95.94 79 ILE A CA 1
ATOM 619 C C . ILE A 1 79 ? 22.785 7.650 -38.683 1.00 95.94 79 ILE A C 1
ATOM 621 O O . ILE A 1 79 ? 22.439 7.780 -37.512 1.00 95.94 79 ILE A O 1
ATOM 625 N N . LYS A 1 80 ? 22.006 8.024 -39.707 1.00 96.19 80 LYS A N 1
ATOM 626 C CA . LYS A 1 80 ? 20.690 8.660 -39.540 1.00 96.19 80 LYS A CA 1
ATOM 627 C C . LYS A 1 80 ? 19.698 7.759 -38.800 1.00 96.19 80 LYS A C 1
ATOM 629 O O . LYS A 1 80 ? 18.957 8.238 -37.946 1.00 96.19 80 LYS A O 1
ATOM 634 N N . THR A 1 81 ? 19.667 6.468 -39.122 1.00 95.75 81 THR A N 1
ATOM 635 C CA . THR A 1 81 ? 18.817 5.493 -38.427 1.00 95.75 81 THR A CA 1
ATOM 636 C C . THR A 1 81 ? 19.263 5.346 -36.975 1.00 95.75 81 THR A C 1
ATOM 638 O O . THR A 1 81 ? 18.445 5.526 -36.080 1.00 95.75 81 THR A O 1
ATOM 641 N N . GLY A 1 82 ? 20.565 5.169 -36.723 1.00 94.69 82 GLY A N 1
ATOM 642 C CA . GLY A 1 82 ? 21.108 5.062 -35.367 1.00 94.69 82 GLY A CA 1
ATOM 643 C C . GLY A 1 82 ? 20.885 6.307 -34.496 1.00 94.69 82 GLY A C 1
ATOM 644 O O . GLY A 1 82 ? 20.665 6.170 -33.293 1.00 94.69 82 GLY A O 1
ATOM 645 N N . THR A 1 83 ? 20.881 7.523 -35.062 1.00 95.25 83 THR A N 1
ATOM 646 C CA . THR A 1 83 ? 20.518 8.732 -34.297 1.00 95.25 83 THR A CA 1
ATOM 647 C C . THR A 1 83 ? 19.028 8.781 -33.963 1.00 95.25 83 THR A C 1
ATOM 649 O O . THR A 1 83 ? 18.684 9.127 -32.836 1.00 95.25 83 THR A O 1
ATOM 652 N N . LEU A 1 84 ? 18.146 8.387 -34.888 1.00 95.75 84 LEU A N 1
ATOM 653 C CA . LEU A 1 84 ? 16.697 8.328 -34.647 1.00 95.75 84 LEU A CA 1
ATOM 654 C C . LEU A 1 84 ? 16.315 7.236 -33.634 1.00 95.75 84 LEU A C 1
ATOM 656 O O . LEU A 1 84 ? 15.496 7.483 -32.750 1.00 95.75 84 LEU A O 1
ATOM 660 N N . GLU A 1 85 ? 16.931 6.056 -33.723 1.00 95.69 85 GLU A N 1
ATOM 661 C CA . GLU A 1 85 ? 16.763 4.961 -32.760 1.00 95.69 85 GLU A CA 1
ATOM 662 C C . GLU A 1 85 ? 17.258 5.360 -31.368 1.00 95.69 85 GLU A C 1
ATOM 664 O O . GLU A 1 85 ? 16.567 5.119 -30.378 1.00 95.69 85 GLU A O 1
ATOM 669 N N . ARG A 1 86 ? 18.409 6.041 -31.282 1.00 95.81 86 ARG A N 1
ATOM 670 C CA . ARG A 1 86 ? 18.926 6.565 -30.014 1.00 95.81 86 ARG A CA 1
ATOM 671 C C . ARG A 1 86 ? 17.995 7.611 -29.409 1.00 95.81 86 ARG A C 1
ATOM 673 O O . ARG A 1 86 ? 17.641 7.496 -28.244 1.00 95.81 86 ARG A O 1
ATOM 680 N N . GLU A 1 87 ? 17.543 8.583 -30.199 1.00 95.94 87 GLU A N 1
ATOM 681 C CA . GLU A 1 87 ? 16.560 9.569 -29.746 1.00 95.94 87 GLU A CA 1
ATOM 682 C C . GLU A 1 87 ? 15.251 8.924 -29.267 1.00 95.94 87 GLU A C 1
ATOM 684 O O . GLU A 1 87 ? 14.639 9.418 -28.320 1.00 95.94 87 GLU A O 1
ATOM 689 N N . ALA A 1 88 ? 14.792 7.855 -29.922 1.00 96.25 88 ALA A N 1
ATOM 690 C CA . ALA A 1 88 ? 13.603 7.115 -29.511 1.00 96.25 88 ALA A CA 1
ATOM 691 C C . ALA A 1 88 ? 13.837 6.346 -28.199 1.00 96.25 88 ALA A C 1
ATOM 693 O O . ALA A 1 88 ? 12.981 6.386 -27.316 1.00 96.25 88 ALA A O 1
ATOM 694 N N . ALA A 1 89 ? 15.002 5.712 -28.038 1.00 95.94 89 ALA A N 1
ATOM 695 C CA . ALA A 1 89 ? 15.395 5.026 -26.810 1.00 95.94 89 ALA A CA 1
ATOM 696 C C . ALA A 1 89 ? 15.532 6.000 -25.627 1.00 95.94 89 ALA A C 1
ATOM 698 O O . ALA A 1 89 ? 14.942 5.759 -24.577 1.00 95.94 89 ALA A O 1
ATOM 699 N N . ASP A 1 90 ? 16.217 7.133 -25.809 1.00 96.62 90 ASP A N 1
ATOM 700 C CA . ASP A 1 90 ? 16.386 8.163 -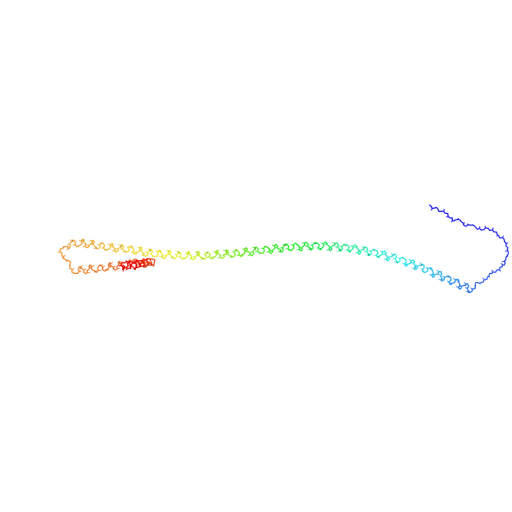24.775 1.00 96.62 90 ASP A CA 1
ATOM 701 C C . ASP A 1 90 ? 15.020 8.745 -24.337 1.00 96.62 90 ASP A C 1
ATOM 703 O O . ASP A 1 90 ? 14.778 8.961 -23.146 1.00 96.62 90 ASP A O 1
ATOM 707 N N . LYS A 1 91 ? 14.077 8.929 -25.279 1.00 97.00 91 LYS A N 1
ATOM 708 C CA . LYS A 1 91 ? 12.686 9.333 -24.983 1.00 97.00 91 LYS A CA 1
ATOM 709 C C . LYS A 1 91 ? 11.920 8.246 -24.219 1.00 97.00 91 LYS A C 1
ATOM 711 O O . LYS A 1 91 ? 11.251 8.572 -23.241 1.00 97.00 91 LYS A O 1
ATOM 716 N N . ALA A 1 92 ? 12.043 6.979 -24.621 1.00 96.94 92 ALA A N 1
ATOM 717 C CA . ALA A 1 92 ? 11.376 5.849 -23.972 1.00 96.94 92 ALA A CA 1
ATOM 718 C C . ALA A 1 92 ? 11.891 5.601 -22.543 1.00 96.94 92 ALA A C 1
ATOM 720 O O . ALA A 1 92 ? 11.088 5.379 -21.640 1.00 96.94 92 ALA A O 1
ATOM 721 N N . ILE A 1 93 ? 13.204 5.715 -22.309 1.00 96.88 93 ILE A N 1
ATOM 722 C CA . ILE A 1 93 ? 13.811 5.646 -20.969 1.00 96.88 93 ILE A CA 1
ATOM 723 C C . ILE A 1 93 ? 13.258 6.776 -20.093 1.00 96.88 93 ILE A C 1
ATOM 725 O O . ILE A 1 93 ? 12.710 6.516 -19.025 1.00 96.88 93 ILE A O 1
ATOM 729 N N . ALA A 1 94 ? 13.275 8.019 -20.587 1.00 97.25 94 ALA A N 1
ATOM 730 C CA . ALA A 1 94 ? 12.729 9.163 -19.856 1.00 97.25 94 ALA A CA 1
ATOM 731 C C . ALA A 1 94 ? 11.203 9.085 -19.625 1.00 97.25 94 ALA A C 1
ATOM 733 O O . ALA A 1 94 ? 10.670 9.787 -18.763 1.00 97.25 94 ALA A O 1
ATOM 734 N N . GLU A 1 95 ? 10.460 8.284 -20.390 1.00 97.50 95 GLU A N 1
ATOM 735 C CA . GLU A 1 95 ? 9.055 7.969 -20.110 1.00 97.50 95 GLU A CA 1
ATOM 736 C C . GLU A 1 95 ? 8.923 6.860 -19.053 1.00 97.50 95 GLU A C 1
ATOM 738 O O . GLU A 1 95 ? 8.145 7.009 -18.107 1.00 97.50 95 GLU A O 1
ATOM 743 N N . MET A 1 96 ? 9.724 5.794 -19.144 1.00 96.50 96 MET A N 1
ATOM 744 C CA . MET A 1 96 ? 9.774 4.729 -18.137 1.00 96.50 96 MET A CA 1
ATOM 745 C C . MET A 1 96 ? 10.166 5.258 -16.753 1.00 96.50 96 MET A C 1
ATOM 747 O O . MET A 1 96 ? 9.483 4.932 -15.786 1.00 96.50 96 MET A O 1
ATOM 751 N N . ASP A 1 97 ? 11.162 6.141 -16.646 1.00 97.44 97 ASP A N 1
ATOM 752 C CA . ASP A 1 97 ? 11.578 6.754 -15.375 1.00 97.44 97 ASP A CA 1
ATOM 753 C C . ASP A 1 97 ? 10.464 7.607 -14.747 1.00 97.44 97 ASP A C 1
ATOM 755 O O . ASP A 1 97 ? 10.217 7.543 -13.537 1.00 97.44 97 ASP A O 1
ATOM 759 N N . ARG A 1 98 ? 9.725 8.373 -15.565 1.00 97.00 98 ARG A N 1
ATOM 760 C CA . ARG A 1 98 ? 8.548 9.139 -15.112 1.00 97.00 98 ARG A CA 1
ATOM 761 C C . ARG A 1 98 ? 7.429 8.216 -14.641 1.00 97.00 98 ARG A C 1
ATOM 763 O O . ARG A 1 98 ? 6.814 8.487 -13.607 1.00 97.00 98 ARG A O 1
ATOM 770 N N . ASN A 1 99 ? 7.175 7.128 -15.366 1.00 97.19 99 ASN A N 1
ATOM 771 C CA . ASN A 1 99 ? 6.159 6.140 -15.015 1.00 97.19 99 ASN A CA 1
ATOM 772 C C . ASN A 1 99 ? 6.529 5.370 -13.738 1.00 97.19 99 ASN A C 1
ATOM 774 O O . ASN A 1 99 ? 5.675 5.207 -12.870 1.00 97.19 99 ASN A O 1
ATOM 778 N N . LEU A 1 100 ? 7.797 4.989 -13.565 1.00 97.69 100 LEU A N 1
ATOM 779 C CA . LEU A 1 100 ? 8.329 4.340 -12.364 1.00 97.69 100 LEU A CA 1
ATOM 780 C C . LEU A 1 100 ? 8.251 5.274 -11.150 1.00 97.69 100 LEU A C 1
ATOM 782 O O . LEU A 1 100 ? 7.691 4.896 -10.123 1.00 97.69 100 LEU A O 1
ATOM 786 N N . THR A 1 101 ? 8.688 6.530 -11.292 1.00 97.38 101 THR A N 1
ATOM 787 C CA . THR A 1 101 ? 8.557 7.563 -10.246 1.00 97.38 101 THR A CA 1
ATOM 788 C C . THR A 1 101 ? 7.091 7.780 -9.855 1.00 97.38 101 THR A C 1
ATOM 790 O O . THR A 1 101 ? 6.748 7.817 -8.673 1.00 97.38 101 THR A O 1
ATOM 793 N N . THR A 1 102 ? 6.197 7.857 -10.845 1.00 97.25 102 THR A N 1
ATOM 794 C CA . THR A 1 102 ? 4.749 8.012 -10.631 1.00 97.25 102 THR A CA 1
ATOM 795 C C . THR A 1 102 ? 4.123 6.772 -9.987 1.00 97.25 102 THR A C 1
ATOM 797 O O . THR A 1 102 ? 3.196 6.903 -9.189 1.00 97.25 102 THR A O 1
ATOM 800 N N . SER A 1 103 ? 4.610 5.572 -10.310 1.00 96.06 103 SER A N 1
ATOM 801 C CA . SER A 1 103 ? 4.154 4.312 -9.717 1.00 96.06 103 SER A CA 1
ATOM 802 C C . SER A 1 103 ? 4.578 4.207 -8.254 1.00 96.06 103 SER A C 1
ATOM 804 O O . SER A 1 103 ? 3.733 3.970 -7.396 1.00 96.06 103 SER A O 1
ATOM 806 N N . ASN A 1 104 ? 5.842 4.495 -7.939 1.00 97.19 104 ASN A N 1
ATOM 807 C CA . ASN A 1 104 ? 6.349 4.492 -6.565 1.00 97.19 104 ASN A CA 1
ATOM 808 C C . ASN A 1 104 ? 5.603 5.522 -5.699 1.00 97.19 104 ASN A C 1
ATOM 810 O O . ASN A 1 104 ? 5.116 5.189 -4.622 1.00 97.19 104 ASN A O 1
ATOM 814 N N . ALA A 1 105 ? 5.374 6.732 -6.222 1.00 97.38 105 ALA A N 1
ATOM 815 C CA . ALA A 1 105 ? 4.576 7.754 -5.544 1.00 97.38 105 ALA A CA 1
ATOM 816 C C . ALA A 1 105 ? 3.088 7.372 -5.361 1.00 97.38 105 ALA A C 1
ATOM 818 O O . ALA A 1 105 ? 2.424 7.926 -4.483 1.00 97.38 105 ALA A O 1
ATOM 819 N N . LYS A 1 106 ? 2.539 6.445 -6.163 1.00 97.31 106 LYS A N 1
ATOM 820 C CA . LYS A 1 106 ? 1.210 5.845 -5.930 1.00 97.31 106 LYS A CA 1
ATOM 821 C C . LYS A 1 106 ? 1.271 4.754 -4.862 1.00 97.31 106 LYS A C 1
ATOM 823 O O . LYS A 1 106 ? 0.404 4.745 -3.994 1.00 97.31 106 LYS A O 1
ATOM 828 N N . ILE A 1 107 ? 2.284 3.885 -4.901 1.00 97.88 107 ILE A N 1
ATOM 829 C CA . ILE A 1 107 ? 2.504 2.816 -3.914 1.00 97.88 107 ILE A CA 1
ATOM 830 C C . ILE A 1 107 ? 2.630 3.420 -2.512 1.00 97.88 107 ILE A C 1
ATOM 832 O O . ILE A 1 107 ? 1.812 3.101 -1.657 1.00 97.88 107 ILE A O 1
ATOM 836 N N . GLU A 1 108 ? 3.513 4.402 -2.310 1.00 97.62 108 GLU A N 1
ATOM 837 C CA . GLU A 1 108 ? 3.662 5.090 -1.018 1.00 97.62 108 GLU A CA 1
ATOM 838 C C . GLU A 1 108 ? 2.351 5.692 -0.483 1.00 97.62 108 GLU A C 1
ATOM 840 O O . GLU A 1 108 ? 2.122 5.722 0.726 1.00 97.62 108 GLU A O 1
ATOM 845 N N . ARG A 1 109 ? 1.499 6.233 -1.365 1.00 97.50 109 ARG A N 1
ATOM 846 C CA . ARG A 1 109 ? 0.200 6.811 -0.975 1.00 97.50 109 ARG A CA 1
ATOM 847 C C . ARG A 1 109 ? -0.793 5.726 -0.574 1.00 97.50 109 ARG A C 1
ATOM 849 O O . ARG A 1 109 ? -1.522 5.915 0.392 1.00 97.50 109 ARG A O 1
ATOM 856 N N . LEU A 1 110 ? -0.808 4.606 -1.296 1.00 97.50 110 LEU A N 1
ATOM 857 C CA . LEU A 1 110 ? -1.650 3.453 -0.981 1.00 97.50 110 LEU A CA 1
ATOM 858 C C . LEU A 1 110 ? -1.199 2.765 0.313 1.00 97.50 110 LEU A C 1
ATOM 860 O O . LEU A 1 110 ? -2.049 2.402 1.114 1.00 97.50 110 LEU A O 1
ATOM 864 N N . GLU A 1 111 ? 0.105 2.653 0.568 1.00 97.88 111 GLU A N 1
ATOM 865 C CA . GLU A 1 111 ? 0.655 2.124 1.823 1.00 97.88 111 GLU A CA 1
ATOM 866 C C . GLU A 1 111 ? 0.305 3.010 3.027 1.00 97.88 111 GLU A C 1
ATOM 868 O O . GLU A 1 111 ? -0.113 2.496 4.066 1.00 97.88 111 GLU A O 1
ATOM 873 N N . LYS A 1 112 ? 0.410 4.341 2.884 1.00 97.69 112 LYS A N 1
ATOM 874 C CA . LYS A 1 112 ? -0.008 5.306 3.918 1.00 97.69 112 LYS A CA 1
ATOM 875 C C . LYS A 1 112 ? -1.511 5.194 4.195 1.00 97.69 112 LYS A C 1
ATOM 877 O O . LYS A 1 112 ? -1.886 4.932 5.334 1.00 97.69 112 LYS A O 1
ATOM 882 N N . ALA A 1 113 ? -2.350 5.244 3.157 1.00 97.38 113 ALA A N 1
ATOM 883 C CA . ALA A 1 113 ? -3.802 5.101 3.289 1.00 97.38 113 ALA A CA 1
ATOM 884 C C . ALA A 1 113 ? -4.230 3.730 3.856 1.00 97.38 113 ALA A C 1
ATOM 886 O O . ALA A 1 113 ? -5.169 3.651 4.644 1.00 97.38 113 ALA A O 1
ATOM 887 N N . LEU A 1 114 ? -3.533 2.644 3.502 1.00 97.88 114 LEU A N 1
ATOM 888 C CA . LEU A 1 114 ? -3.775 1.303 4.043 1.00 97.88 114 LEU A CA 1
ATOM 889 C C . LEU A 1 114 ? -3.415 1.229 5.531 1.00 97.88 114 LEU A C 1
ATOM 891 O O . LEU A 1 114 ? -4.175 0.654 6.307 1.00 97.88 114 LEU A O 1
ATOM 895 N N . LYS A 1 115 ? -2.301 1.844 5.948 1.00 97.69 115 LYS A N 1
ATOM 896 C CA . LYS A 1 115 ? -1.902 1.928 7.360 1.00 97.69 115 LYS A CA 1
ATOM 897 C C . LYS A 1 115 ? -2.861 2.799 8.179 1.00 97.69 115 LYS A C 1
ATOM 899 O O . LYS A 1 115 ? -3.217 2.421 9.292 1.00 97.69 115 LYS A O 1
ATOM 904 N N . GLU A 1 116 ? -3.301 3.929 7.631 1.00 97.69 116 GLU A N 1
ATOM 905 C CA . GLU A 1 116 ? -4.317 4.807 8.230 1.00 97.69 116 GLU A CA 1
ATOM 906 C C . GLU A 1 116 ? -5.657 4.071 8.393 1.00 97.69 116 GLU A C 1
ATOM 908 O O . GLU A 1 116 ? -6.244 4.084 9.474 1.00 97.69 116 GLU A O 1
ATOM 913 N N . TRP A 1 117 ? -6.100 3.344 7.361 1.00 97.25 117 TRP A N 1
ATOM 914 C CA . TRP A 1 117 ? -7.316 2.530 7.412 1.00 97.25 117 TRP A CA 1
ATOM 915 C C . TRP A 1 117 ? -7.209 1.373 8.415 1.00 97.25 117 TRP A C 1
ATOM 917 O O . TRP A 1 117 ? -8.151 1.132 9.164 1.00 97.25 117 TRP A O 1
ATOM 927 N N . GLN A 1 118 ? -6.060 0.691 8.493 1.00 97.88 118 GLN A N 1
ATOM 928 C CA . GLN A 1 118 ? -5.807 -0.340 9.507 1.00 97.88 118 GLN A CA 1
ATOM 929 C C . GLN A 1 118 ? -5.829 0.227 10.934 1.00 97.88 118 GLN A C 1
ATOM 931 O O . GLN A 1 118 ? -6.406 -0.402 11.819 1.00 97.88 118 GLN A O 1
ATOM 936 N N . GLY A 1 119 ? -5.245 1.412 11.152 1.00 97.69 119 GLY A N 1
ATOM 937 C CA . GLY A 1 119 ? -5.295 2.118 12.435 1.00 97.69 119 GLY A CA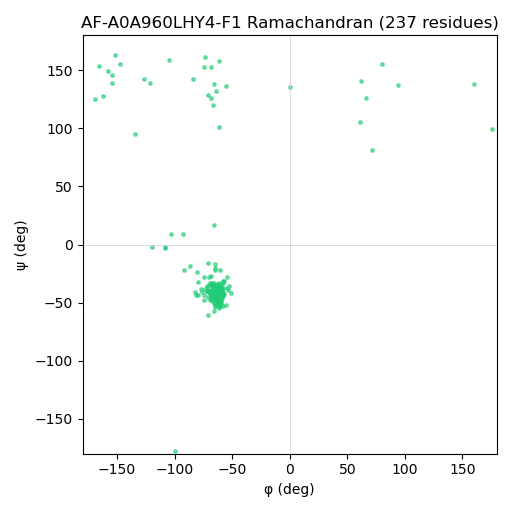 1
ATOM 938 C C . GLY A 1 119 ? -6.729 2.459 12.837 1.00 97.69 119 GLY A C 1
ATOM 939 O O . GLY A 1 119 ? -7.200 2.005 13.876 1.00 97.69 119 GLY A O 1
ATOM 940 N N . SER A 1 120 ? -7.462 3.147 11.958 1.00 96.50 120 SER A N 1
ATOM 941 C CA . SER A 1 120 ? -8.864 3.508 12.194 1.00 96.50 120 SER A CA 1
ATOM 942 C C . SER A 1 120 ? -9.766 2.279 12.386 1.00 96.50 120 SER A C 1
ATOM 944 O O . SER A 1 120 ? -10.634 2.278 13.254 1.00 96.50 120 SER A O 1
ATOM 946 N N . HIS A 1 121 ? -9.539 1.186 11.650 1.00 97.12 121 HIS A N 1
ATOM 947 C CA . HIS A 1 121 ? -10.275 -0.064 11.850 1.00 97.12 121 HIS A CA 1
ATOM 948 C C . HIS A 1 121 ? -9.981 -0.703 13.219 1.00 97.12 121 HIS A C 1
ATOM 950 O O . HIS A 1 121 ? -10.900 -1.208 13.865 1.00 97.12 121 HIS A O 1
ATOM 956 N N . ALA A 1 122 ? -8.731 -0.653 13.691 1.00 97.56 122 ALA A N 1
ATOM 957 C CA . ALA A 1 122 ? -8.369 -1.118 15.028 1.00 97.56 122 ALA A CA 1
ATOM 958 C C . ALA A 1 122 ? -8.997 -0.247 16.133 1.00 97.56 122 ALA A C 1
ATOM 960 O O . ALA A 1 122 ? -9.510 -0.795 17.105 1.00 97.56 122 ALA A O 1
ATOM 961 N N . GLU A 1 123 ? -9.025 1.078 15.964 1.00 97.31 123 GLU A N 1
ATOM 962 C CA . GLU A 1 123 ? -9.692 2.023 16.874 1.00 97.31 123 GLU A CA 1
ATOM 963 C C . GLU A 1 123 ? -11.211 1.804 16.927 1.00 97.31 123 GLU A C 1
ATOM 965 O O . GLU A 1 123 ? -11.789 1.714 18.008 1.00 97.31 123 GLU A O 1
ATOM 970 N N . ILE A 1 124 ? -11.869 1.641 15.773 1.00 97.31 124 ILE A N 1
ATOM 971 C CA . ILE A 1 124 ? -13.305 1.327 15.695 1.00 97.31 124 ILE A CA 1
ATOM 972 C C . ILE A 1 124 ? -13.599 -0.019 16.369 1.00 97.31 124 ILE A C 1
ATOM 974 O O . ILE A 1 124 ? -14.605 -0.149 17.070 1.00 97.31 124 ILE A O 1
ATOM 978 N N . LYS A 1 125 ? -12.719 -1.014 16.201 1.00 97.75 125 LYS A N 1
ATOM 979 C CA . LYS A 1 125 ? -12.856 -2.318 16.853 1.00 97.75 125 LYS A CA 1
ATOM 980 C C . LYS A 1 125 ? -12.732 -2.209 18.377 1.00 97.75 125 LYS A C 1
ATOM 982 O O . LYS A 1 125 ? -13.623 -2.688 19.074 1.00 97.75 125 LYS A O 1
ATOM 987 N N . THR A 1 126 ? -11.677 -1.582 18.904 1.00 97.69 126 THR A N 1
ATOM 988 C CA . THR A 1 126 ? -11.484 -1.460 20.362 1.00 97.69 126 THR A CA 1
ATOM 989 C C . THR A 1 126 ? -12.542 -0.566 21.005 1.00 97.69 126 THR A C 1
ATOM 991 O O . THR A 1 126 ? -12.982 -0.853 22.120 1.00 97.69 126 THR A O 1
ATOM 994 N N . PHE A 1 127 ? -13.026 0.458 20.295 1.00 97.44 127 PHE A N 1
ATOM 995 C CA . PHE A 1 127 ? -14.196 1.235 20.697 1.00 97.44 127 PHE A CA 1
ATOM 996 C C . PHE A 1 127 ? -15.444 0.348 20.802 1.00 97.44 127 PHE A C 1
ATOM 998 O O . PHE A 1 127 ? -16.069 0.315 21.858 1.00 97.44 127 PHE A O 1
ATOM 1005 N N . ALA A 1 128 ? -15.766 -0.438 19.768 1.00 96.94 128 ALA A N 1
ATOM 1006 C CA . ALA A 1 128 ? -16.925 -1.332 19.781 1.00 96.94 128 ALA A CA 1
ATOM 1007 C C . ALA A 1 128 ? -16.841 -2.403 20.888 1.00 96.94 128 ALA A C 1
ATOM 1009 O O . ALA A 1 128 ? -17.821 -2.627 21.598 1.00 96.94 128 ALA A O 1
ATOM 1010 N N . GLU A 1 129 ? -15.673 -3.021 21.089 1.00 97.06 129 GLU A N 1
ATOM 1011 C CA . GLU A 1 129 ? -15.424 -3.969 22.186 1.00 97.06 129 GLU A CA 1
ATOM 1012 C C . GLU A 1 129 ? -15.606 -3.296 23.561 1.00 97.06 129 GLU A C 1
ATOM 1014 O O . GLU A 1 129 ? -16.238 -3.866 24.454 1.00 97.06 129 GLU A O 1
ATOM 1019 N N . THR A 1 130 ? -15.149 -2.047 23.711 1.00 97.44 130 THR A N 1
ATOM 1020 C CA . THR A 1 130 ? -15.341 -1.240 24.928 1.00 97.44 130 THR A CA 1
ATOM 1021 C C . THR A 1 130 ? -16.815 -0.906 25.162 1.00 97.44 130 THR A C 1
ATOM 1023 O O . THR A 1 130 ? -17.310 -1.099 26.273 1.00 97.44 130 THR A O 1
ATOM 1026 N N . THR A 1 131 ? -17.549 -0.462 24.137 1.00 97.56 131 THR A N 1
ATOM 1027 C CA . THR A 1 131 ? -18.986 -0.156 24.234 1.00 97.56 131 THR A CA 1
ATOM 1028 C C . THR A 1 131 ? -19.801 -1.401 24.577 1.00 97.56 131 THR A C 1
ATOM 1030 O O . THR A 1 131 ? -20.661 -1.337 25.452 1.00 97.56 131 THR A O 1
ATOM 1033 N N . VAL A 1 132 ? -19.512 -2.558 23.970 1.00 97.19 132 VAL A N 1
ATOM 1034 C CA . VA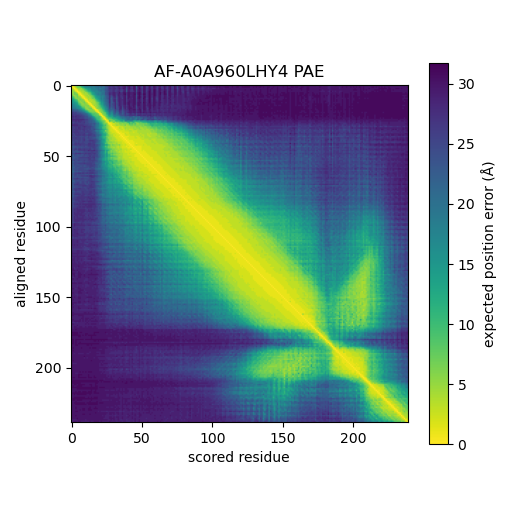L A 1 132 ? -20.172 -3.828 24.325 1.00 97.19 132 VAL A CA 1
ATOM 1035 C C . VAL A 1 132 ? -19.866 -4.215 25.776 1.00 97.19 132 VAL A C 1
ATOM 1037 O O . VAL A 1 132 ? -20.782 -4.576 26.513 1.00 97.19 132 VAL A O 1
ATOM 1040 N N . GLY A 1 133 ? -18.616 -4.071 26.228 1.00 97.12 133 GLY A N 1
ATOM 1041 C CA . GLY A 1 133 ? -18.236 -4.308 27.624 1.00 97.12 133 GLY A CA 1
ATOM 1042 C C . GLY A 1 133 ? -18.924 -3.363 28.621 1.00 97.12 133 GLY A C 1
ATOM 1043 O O . GLY A 1 133 ? -19.312 -3.794 29.707 1.00 97.12 133 GLY A O 1
ATOM 1044 N N . GLN A 1 134 ? -19.126 -2.094 28.253 1.00 96.81 134 GLN A N 1
ATOM 1045 C CA . GLN A 1 134 ? -19.882 -1.115 29.043 1.00 96.81 134 GLN A CA 1
ATOM 1046 C C . GLN A 1 134 ? -21.376 -1.458 29.095 1.00 96.81 134 GLN A C 1
ATOM 1048 O O . GLN A 1 134 ? -21.943 -1.508 30.184 1.00 96.81 134 GLN A O 1
ATOM 1053 N N . LEU A 1 135 ? -22.000 -1.775 27.956 1.00 97.19 135 LEU A N 1
ATOM 1054 C CA . LEU A 1 135 ? -23.405 -2.192 27.889 1.00 97.19 135 LEU A CA 1
ATOM 1055 C C . LEU A 1 135 ? -23.661 -3.462 28.715 1.00 97.19 135 LEU A C 1
ATOM 1057 O O . LEU A 1 135 ? -24.669 -3.542 29.409 1.00 97.19 135 LEU A O 1
ATOM 1061 N N . GLN A 1 136 ? -22.733 -4.426 28.712 1.00 97.31 136 GLN A N 1
ATOM 1062 C CA . GLN A 1 136 ? -22.819 -5.625 29.555 1.00 97.31 136 GLN A CA 1
ATOM 1063 C C . GLN A 1 136 ? -22.661 -5.346 31.057 1.00 97.31 136 GLN A C 1
ATOM 1065 O O . GLN A 1 136 ? -23.175 -6.124 31.858 1.00 97.31 136 GLN A O 1
ATOM 1070 N N . LYS A 1 137 ? -21.948 -4.284 31.458 1.00 96.81 137 LYS A N 1
ATOM 1071 C CA . LYS A 1 137 ? -21.937 -3.823 32.857 1.00 96.81 137 LYS A CA 1
ATOM 1072 C C . LYS A 1 137 ? -23.285 -3.207 33.203 1.00 96.81 137 LYS A C 1
ATOM 1074 O O . LYS A 1 137 ? -24.018 -3.817 33.964 1.00 96.81 137 LYS A O 1
ATOM 1079 N N . VAL A 1 138 ? -23.685 -2.144 32.501 1.00 97.56 138 VAL A N 1
ATOM 1080 C CA . VAL A 1 138 ? -24.954 -1.433 32.742 1.00 97.56 138 VAL A CA 1
ATOM 1081 C C . VAL A 1 138 ? -26.168 -2.375 32.734 1.00 97.56 138 VAL A C 1
ATOM 1083 O O . VAL A 1 138 ? -27.080 -2.195 33.533 1.00 97.56 138 VAL A O 1
ATOM 1086 N N . ALA A 1 139 ? -26.182 -3.409 31.886 1.00 96.69 139 ALA A N 1
ATOM 1087 C CA . ALA A 1 139 ? -27.241 -4.419 31.874 1.00 96.69 139 ALA A CA 1
ATOM 1088 C C . ALA A 1 139 ? -27.274 -5.317 33.129 1.00 96.69 139 ALA A C 1
ATOM 1090 O O . ALA A 1 139 ? -28.363 -5.698 33.551 1.00 96.69 139 ALA A O 1
ATOM 1091 N N . ARG A 1 140 ? -26.121 -5.648 33.730 1.00 96.31 140 ARG A N 1
ATOM 1092 C CA . ARG A 1 140 ? -26.049 -6.348 35.027 1.00 96.31 140 ARG A CA 1
ATOM 1093 C C . ARG A 1 140 ? -26.403 -5.411 36.173 1.00 96.31 140 ARG A C 1
ATOM 1095 O O . ARG A 1 140 ? -27.258 -5.762 36.974 1.00 96.31 140 ARG A O 1
ATOM 1102 N N . ASP A 1 141 ? -25.817 -4.218 36.194 1.00 94.62 141 ASP A N 1
ATOM 1103 C CA . ASP A 1 141 ? -26.016 -3.220 37.250 1.00 94.62 141 ASP A CA 1
ATOM 1104 C C . ASP A 1 141 ? -27.512 -2.832 37.360 1.00 94.62 141 ASP A C 1
ATOM 1106 O O . ASP A 1 141 ? -28.069 -2.716 38.452 1.00 94.62 141 ASP A O 1
ATOM 1110 N N . LEU A 1 142 ? -28.203 -2.710 36.216 1.00 97.12 142 LEU A N 1
ATOM 1111 C CA . LEU A 1 142 ? -29.653 -2.493 36.124 1.00 97.12 142 LEU A CA 1
ATOM 1112 C C . LEU A 1 142 ? -30.477 -3.678 36.649 1.00 97.12 142 LEU A C 1
ATOM 1114 O O . LEU A 1 142 ? -31.534 -3.471 37.241 1.00 97.12 142 LEU A O 1
ATOM 1118 N N . GLU A 1 143 ? -30.027 -4.907 36.410 1.00 96.44 143 GLU A N 1
ATOM 1119 C CA . GLU A 1 143 ? -30.731 -6.122 36.822 1.00 96.44 143 GLU A CA 1
ATOM 1120 C C . GLU A 1 143 ? -30.563 -6.391 38.326 1.00 96.44 143 GLU A C 1
ATOM 1122 O O . GLU A 1 143 ? -31.545 -6.652 39.016 1.00 96.44 143 GLU A O 1
ATOM 1127 N N . GLU A 1 144 ? -29.361 -6.186 38.866 1.00 95.19 144 GLU A N 1
ATOM 1128 C CA . GLU A 1 144 ? -29.096 -6.171 40.309 1.00 95.19 144 GLU A CA 1
ATOM 1129 C C . GLU A 1 144 ? -29.925 -5.084 41.013 1.00 95.19 144 GLU A C 1
ATOM 1131 O O . GLU A 1 144 ? -30.614 -5.358 41.996 1.00 95.19 144 GLU A O 1
ATOM 1136 N N . THR A 1 145 ? -29.967 -3.868 40.453 1.00 94.25 145 THR A N 1
ATOM 1137 C CA . THR A 1 145 ? -30.798 -2.769 40.978 1.00 94.25 145 THR A CA 1
ATOM 1138 C C . THR A 1 145 ? -32.289 -3.130 40.991 1.00 94.25 145 THR A C 1
ATOM 1140 O O . THR A 1 145 ? -32.993 -2.788 41.943 1.00 94.25 145 THR A O 1
ATOM 1143 N N . ARG A 1 146 ? -32.793 -3.839 39.969 1.00 95.25 146 ARG A N 1
ATOM 1144 C CA . ARG A 1 146 ? -34.189 -4.315 39.926 1.00 95.25 146 ARG A CA 1
ATOM 1145 C C . ARG A 1 146 ? -34.473 -5.359 40.994 1.00 95.25 146 ARG A C 1
ATOM 1147 O O . ARG A 1 146 ? -35.464 -5.216 41.700 1.00 95.25 146 ARG A O 1
ATOM 1154 N N . GLN A 1 147 ? -33.614 -6.364 41.137 1.00 94.00 147 GLN A N 1
ATOM 1155 C CA . GLN A 1 147 ? -33.795 -7.435 42.121 1.00 94.00 147 GLN A CA 1
ATOM 1156 C C . GLN A 1 147 ? -33.727 -6.888 43.555 1.00 94.00 147 GLN A C 1
ATOM 1158 O O . GLN A 1 147 ? -34.550 -7.245 44.399 1.00 94.00 147 GLN A O 1
ATOM 1163 N N . THR A 1 148 ? -32.832 -5.932 43.817 1.00 90.44 148 THR A N 1
ATOM 1164 C CA . THR A 1 148 ? -32.772 -5.203 45.092 1.00 90.44 148 THR A CA 1
ATOM 1165 C C . THR A 1 148 ? -34.012 -4.332 45.321 1.00 90.44 148 THR A C 1
ATOM 1167 O O . THR A 1 148 ? -34.533 -4.299 46.437 1.00 90.44 148 THR A O 1
ATOM 1170 N N . LEU A 1 149 ? -34.552 -3.674 44.288 1.00 93.69 149 LEU A N 1
ATOM 1171 C CA . LEU A 1 149 ? -35.809 -2.922 44.385 1.00 93.69 149 LEU A CA 1
ATOM 1172 C C . LEU A 1 149 ? -37.020 -3.840 44.636 1.00 93.69 149 LEU A C 1
ATOM 1174 O O . LEU A 1 149 ? -37.885 -3.497 45.441 1.00 93.69 149 LEU A O 1
ATOM 1178 N N . GLU A 1 150 ? -37.077 -5.014 44.008 1.00 92.75 150 GLU A N 1
ATOM 1179 C CA . GLU A 1 150 ? -38.124 -6.020 44.224 1.00 92.75 150 GLU A CA 1
ATOM 1180 C C . GLU A 1 150 ? -38.051 -6.604 45.647 1.00 92.75 150 GLU A C 1
ATOM 1182 O O . GLU A 1 150 ? -39.054 -6.591 46.363 1.00 92.75 150 GLU A O 1
ATOM 1187 N N . LYS A 1 151 ? -36.852 -6.975 46.131 1.00 89.94 151 LYS A N 1
ATOM 1188 C CA . LYS A 1 151 ? -36.623 -7.376 47.535 1.00 89.94 151 LYS A CA 1
ATOM 1189 C C . LYS A 1 151 ? -37.086 -6.282 48.506 1.00 89.94 151 LYS A C 1
ATOM 1191 O O . LYS A 1 151 ? -37.881 -6.558 49.402 1.00 89.94 151 LYS A O 1
ATOM 1196 N N . ARG A 1 152 ? -36.639 -5.034 48.309 1.00 88.62 152 ARG A N 1
ATOM 1197 C CA . ARG A 1 152 ? -36.963 -3.891 49.186 1.00 88.62 152 ARG A CA 1
ATOM 1198 C C . ARG A 1 152 ? -38.455 -3.528 49.164 1.00 88.62 152 ARG A C 1
ATOM 1200 O O . ARG A 1 152 ? -39.002 -3.179 50.208 1.00 88.62 152 ARG A O 1
ATOM 1207 N N . THR A 1 153 ? -39.135 -3.624 48.019 1.00 89.56 153 THR A N 1
ATOM 1208 C CA . THR A 1 153 ? -40.588 -3.365 47.927 1.00 89.56 153 THR A CA 1
ATOM 1209 C C . THR A 1 153 ? -41.420 -4.493 48.541 1.00 89.56 153 THR A C 1
ATOM 1211 O O . THR A 1 153 ? -42.376 -4.201 49.259 1.00 89.56 153 THR A O 1
ATOM 1214 N N . GLY A 1 154 ? -41.016 -5.757 48.371 1.00 89.69 154 GLY A N 1
ATOM 1215 C CA . GLY A 1 154 ? -41.607 -6.899 49.077 1.00 89.69 154 GLY A CA 1
ATOM 1216 C C . GLY A 1 154 ? -41.453 -6.795 50.599 1.00 89.69 154 GLY A C 1
ATOM 1217 O O . GLY A 1 154 ? -42.441 -6.910 51.324 1.00 89.69 154 GLY A O 1
ATOM 1218 N N . GLN A 1 155 ? -40.245 -6.480 51.084 1.00 88.56 155 GLN A N 1
ATOM 1219 C CA . GLN A 1 155 ? -39.988 -6.209 52.505 1.00 88.56 155 GLN A CA 1
ATOM 1220 C C . GLN A 1 155 ? -40.853 -5.054 53.035 1.00 88.56 155 GLN A C 1
ATOM 1222 O O . GLN A 1 155 ? -41.429 -5.169 54.112 1.00 88.56 155 GLN A O 1
ATOM 1227 N N . ASN A 1 156 ? -41.013 -3.962 52.279 1.00 88.69 156 ASN A N 1
ATOM 1228 C CA . ASN A 1 156 ? -41.847 -2.830 52.693 1.00 88.69 156 ASN A CA 1
ATOM 1229 C C . ASN A 1 156 ? -43.342 -3.191 52.803 1.00 88.69 156 ASN A C 1
ATOM 1231 O O . ASN A 1 156 ? -43.996 -2.802 53.772 1.00 88.69 156 ASN A O 1
ATOM 1235 N N . ALA A 1 157 ? -43.871 -3.968 51.851 1.00 87.88 157 ALA A N 1
ATOM 1236 C CA . ALA A 1 157 ? -45.253 -4.446 51.884 1.00 87.88 157 ALA A CA 1
ATOM 1237 C C . ALA A 1 157 ? -45.515 -5.382 53.079 1.00 87.88 157 ALA A C 1
ATOM 1239 O O . ALA A 1 157 ? -46.542 -5.263 53.750 1.00 87.88 157 ALA A O 1
ATOM 1240 N N . GLU A 1 158 ? -44.565 -6.266 53.390 1.00 88.00 158 GLU A N 1
ATOM 1241 C CA . GLU A 1 158 ? -44.643 -7.141 54.560 1.00 88.00 158 GLU A CA 1
ATOM 1242 C C . GLU A 1 158 ? -44.509 -6.371 55.885 1.00 88.00 158 GLU A C 1
ATOM 1244 O O . GLU A 1 158 ? -45.321 -6.599 56.783 1.00 88.00 158 GLU A O 1
ATOM 1249 N N . LEU A 1 159 ? -43.604 -5.387 55.984 1.00 88.19 159 LEU A N 1
ATOM 1250 C CA . LEU A 1 159 ? -43.502 -4.493 57.149 1.00 88.19 159 LEU A CA 1
ATOM 1251 C C . LEU A 1 159 ? -44.822 -3.754 57.407 1.00 88.19 159 LEU A C 1
ATOM 1253 O O . LEU A 1 159 ? -45.267 -3.654 58.553 1.00 88.19 159 LEU A O 1
ATOM 1257 N N . TYR A 1 160 ? -45.478 -3.270 56.347 1.00 86.38 160 TYR A N 1
ATOM 1258 C CA . TYR A 1 160 ? -46.795 -2.643 56.449 1.00 86.38 160 TYR A CA 1
ATOM 1259 C C . TYR A 1 160 ? -47.853 -3.637 56.953 1.00 86.38 160 TYR A C 1
ATOM 1261 O O . TYR A 1 160 ? -48.596 -3.323 57.883 1.00 86.38 160 TYR A O 1
ATOM 1269 N N . ARG A 1 161 ? -47.877 -4.863 56.410 1.00 89.19 161 ARG A N 1
ATOM 1270 C CA . ARG A 1 161 ? -48.789 -5.938 56.837 1.00 89.19 161 ARG A CA 1
ATOM 1271 C C . ARG A 1 161 ? -48.579 -6.336 58.304 1.00 89.19 161 ARG A C 1
ATOM 1273 O O . ARG A 1 161 ? -49.553 -6.567 59.019 1.00 89.19 161 ARG A O 1
ATOM 1280 N N . VAL A 1 162 ? -47.331 -6.406 58.771 1.00 88.00 162 VAL A N 1
ATOM 1281 C CA . VAL A 1 162 ? -46.992 -6.691 60.175 1.00 88.00 162 VAL A CA 1
ATOM 1282 C C . VAL A 1 162 ? -47.404 -5.528 61.082 1.00 88.00 162 VAL A C 1
ATOM 1284 O O . VAL A 1 162 ? -48.021 -5.765 62.120 1.00 88.00 162 VAL A O 1
ATOM 1287 N N . GLY A 1 163 ? -47.155 -4.279 60.676 1.00 84.75 163 GLY A N 1
ATOM 1288 C CA . GLY A 1 163 ? -47.622 -3.088 61.393 1.00 84.75 163 GLY A CA 1
ATOM 1289 C C . GLY A 1 163 ? -49.149 -3.024 61.515 1.00 84.75 163 GLY A C 1
ATOM 1290 O O . GLY A 1 163 ? -49.673 -2.719 62.587 1.00 84.75 163 GLY A O 1
ATOM 1291 N N . GLU A 1 164 ? -49.874 -3.388 60.455 1.00 83.25 164 GLU A N 1
ATOM 1292 C CA . GLU A 1 164 ? -51.335 -3.503 60.473 1.00 83.25 164 GLU A CA 1
ATOM 1293 C C . GLU A 1 164 ? -51.815 -4.639 61.399 1.00 83.25 164 GLU A C 1
ATOM 1295 O O . GLU A 1 164 ? -52.791 -4.460 62.130 1.00 83.25 164 GLU A O 1
ATOM 1300 N N . GLU A 1 165 ? -51.117 -5.785 61.435 1.00 85.38 165 GLU A N 1
ATOM 1301 C CA . GLU A 1 165 ? -51.402 -6.888 62.370 1.00 85.38 165 GLU A CA 1
ATOM 1302 C C . GLU A 1 165 ? -51.269 -6.420 63.833 1.00 85.38 165 GLU A C 1
ATOM 1304 O O . GLU A 1 165 ? -52.156 -6.679 64.650 1.00 85.38 165 GLU A O 1
ATOM 1309 N N . VAL A 1 166 ? -50.202 -5.674 64.151 1.00 83.31 166 VAL A N 1
ATOM 1310 C CA . VAL A 1 166 ? -49.955 -5.091 65.483 1.00 83.31 166 VAL A CA 1
ATOM 1311 C C . VAL A 1 166 ? -51.040 -4.080 65.858 1.00 83.31 166 VAL A C 1
ATOM 1313 O O . VAL A 1 166 ? -51.607 -4.177 66.949 1.00 83.31 166 VAL A O 1
ATOM 1316 N N . LEU A 1 167 ? -51.373 -3.144 64.962 1.00 79.94 167 LEU A N 1
ATOM 1317 C CA . LEU A 1 167 ? -52.424 -2.143 65.181 1.00 79.94 167 LEU A CA 1
ATOM 1318 C C . LEU A 1 167 ? -53.786 -2.803 65.432 1.00 79.94 167 LEU A C 1
ATOM 1320 O O . LEU A 1 167 ? -54.436 -2.502 66.434 1.00 79.94 167 LEU A O 1
ATOM 1324 N N . LYS A 1 168 ? -54.176 -3.771 64.593 1.00 79.12 168 LYS A N 1
ATOM 1325 C CA . LYS A 1 168 ? -55.416 -4.544 64.760 1.00 79.12 168 LYS A CA 1
ATOM 1326 C C . LYS A 1 168 ? -55.437 -5.324 66.071 1.00 79.12 168 LYS A C 1
ATOM 1328 O O . LYS A 1 168 ? -56.482 -5.376 66.720 1.00 79.12 168 LYS A O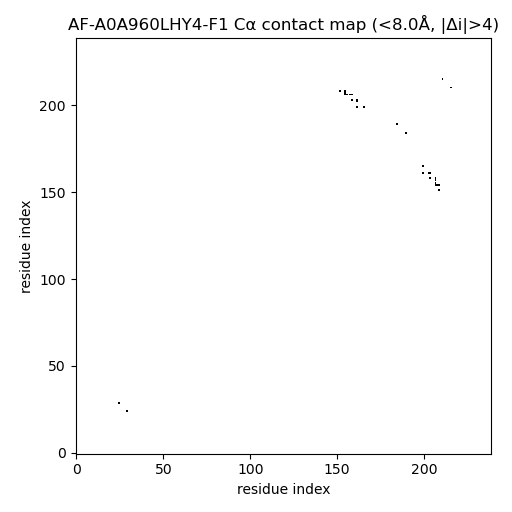 1
ATOM 1333 N N .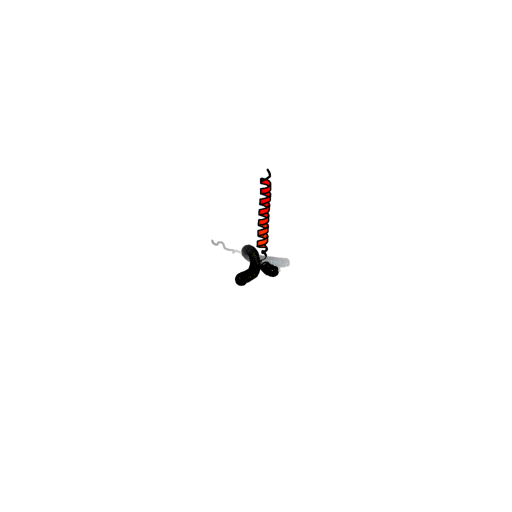 ARG A 1 169 ? -54.319 -5.920 66.508 1.00 79.25 169 ARG A N 1
ATOM 1334 C CA . ARG A 1 169 ? -54.267 -6.569 67.830 1.00 79.25 169 ARG A CA 1
ATOM 1335 C C . ARG A 1 169 ? -54.386 -5.560 68.966 1.00 79.25 169 ARG A C 1
ATOM 1337 O O . ARG A 1 169 ? -55.111 -5.847 69.911 1.00 79.25 169 ARG A O 1
ATOM 1344 N N . TYR A 1 170 ? -53.748 -4.394 68.874 1.00 76.50 170 TYR A N 1
ATOM 1345 C CA . TYR A 1 170 ? -53.852 -3.350 69.896 1.00 76.50 170 TYR A CA 1
ATOM 1346 C C . TYR A 1 170 ? -55.283 -2.802 70.019 1.00 76.50 170 TYR A C 1
ATOM 1348 O O . TYR A 1 170 ? -55.796 -2.682 71.130 1.00 76.50 170 TYR A O 1
ATOM 1356 N N . GLU A 1 171 ? -55.965 -2.561 68.896 1.00 74.00 171 GLU A N 1
ATOM 1357 C CA . GLU A 1 171 ? -57.375 -2.152 68.853 1.00 74.00 171 GLU A CA 1
ATOM 1358 C C . GLU A 1 171 ? -58.297 -3.209 69.484 1.00 74.00 171 GLU A C 1
ATOM 1360 O O . GLU A 1 171 ? -59.026 -2.913 70.432 1.00 74.00 171 GLU A O 1
ATOM 1365 N N . ASN A 1 172 ? -58.211 -4.469 69.038 1.00 73.75 172 ASN A N 1
ATOM 1366 C CA . ASN A 1 172 ? -59.002 -5.568 69.606 1.00 73.75 172 ASN A CA 1
ATOM 1367 C C . ASN A 1 172 ? -58.709 -5.790 71.101 1.00 73.75 172 ASN A C 1
ATOM 1369 O O . ASN A 1 172 ? -59.612 -6.116 71.872 1.00 73.75 172 ASN A O 1
ATOM 1373 N N . PHE A 1 173 ? -57.463 -5.589 71.532 1.00 70.06 173 PHE A N 1
ATOM 1374 C CA . PHE A 1 173 ? -57.052 -5.691 72.930 1.00 70.06 173 PHE A CA 1
ATOM 1375 C C . PHE A 1 173 ? -57.589 -4.533 73.777 1.00 70.06 173 PHE A C 1
ATOM 1377 O O . PHE A 1 173 ? -58.038 -4.771 74.897 1.00 70.06 173 PHE A O 1
ATOM 1384 N N . ALA A 1 174 ? -57.609 -3.305 73.250 1.00 62.84 174 ALA A N 1
ATOM 1385 C CA . ALA A 1 174 ? -58.210 -2.147 73.906 1.00 62.84 174 ALA A CA 1
ATOM 1386 C C . ALA A 1 174 ? -59.734 -2.306 74.046 1.00 62.84 174 ALA A C 1
ATOM 1388 O O . ALA A 1 174 ? -60.265 -2.130 75.142 1.00 62.84 174 ALA A O 1
ATOM 1389 N N . LEU A 1 175 ? -60.426 -2.724 72.980 1.00 60.34 175 LEU A N 1
ATOM 1390 C CA . LEU A 1 175 ? -61.868 -2.997 72.989 1.00 60.34 175 LEU A CA 1
ATOM 1391 C C . LEU A 1 175 ? -62.222 -4.156 73.938 1.00 60.34 175 LEU A C 1
ATOM 1393 O O . LEU A 1 175 ? -63.090 -4.018 74.801 1.00 60.34 175 LEU A O 1
ATOM 1397 N N . GLY A 1 176 ? -61.505 -5.280 73.840 1.00 61.16 176 GLY A N 1
ATOM 1398 C CA . GLY A 1 176 ? -61.704 -6.446 74.702 1.00 61.16 176 GLY A CA 1
ATOM 1399 C C . GLY A 1 176 ? -61.395 -6.165 76.175 1.00 61.16 176 GLY A C 1
ATOM 1400 O O . GLY A 1 176 ? -62.120 -6.625 77.056 1.00 61.16 176 GLY A O 1
ATOM 1401 N N . ARG A 1 177 ? -60.368 -5.359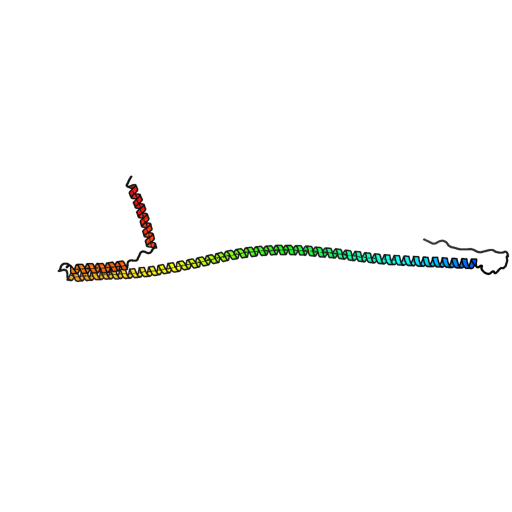 76.476 1.00 54.38 177 ARG A N 1
ATOM 1402 C CA . ARG A 1 177 ? -60.053 -4.970 77.858 1.00 54.38 177 ARG A CA 1
ATOM 1403 C C . ARG A 1 177 ? -60.915 -3.846 78.405 1.00 54.38 177 ARG A C 1
ATOM 1405 O O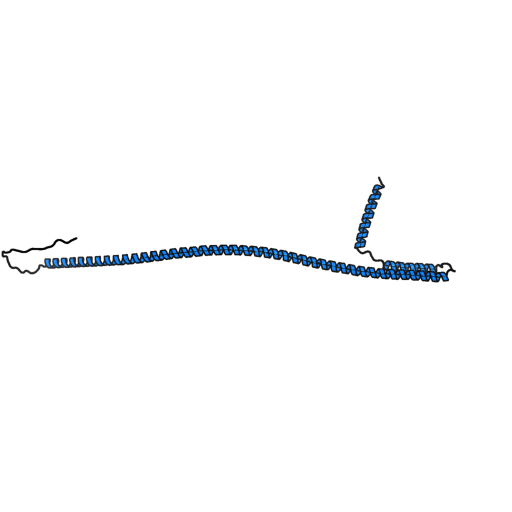 . ARG A 1 177 ? -61.095 -3.832 79.613 1.00 54.38 177 ARG A O 1
ATOM 1412 N N . ALA A 1 178 ? -61.514 -2.982 77.586 1.00 54.56 178 ALA A N 1
ATOM 1413 C CA . ALA A 1 178 ? -62.535 -2.046 78.063 1.00 54.56 178 ALA A CA 1
ATOM 1414 C C . ALA A 1 178 ? -63.738 -2.791 78.683 1.00 54.56 178 ALA A C 1
ATOM 1416 O O . ALA A 1 178 ? -64.282 -2.354 79.694 1.00 54.56 178 ALA A O 1
ATOM 1417 N N . LEU A 1 179 ? -64.087 -3.964 78.139 1.00 53.81 179 LEU A N 1
ATOM 1418 C CA . LEU A 1 179 ? -65.087 -4.884 78.699 1.00 53.81 179 LEU A CA 1
ATOM 1419 C C . LEU A 1 179 ? -64.599 -5.667 79.936 1.00 53.81 179 LEU A C 1
ATOM 1421 O O . LEU A 1 179 ? -65.411 -6.032 80.783 1.00 53.81 179 LEU A O 1
ATOM 1425 N N . ILE A 1 180 ? -63.290 -5.914 80.063 1.00 55.06 180 ILE A N 1
ATOM 1426 C CA . ILE A 1 180 ? -62.671 -6.720 81.142 1.00 55.06 180 ILE A CA 1
ATOM 1427 C C . ILE A 1 180 ? -61.996 -5.825 82.215 1.00 55.06 180 ILE A C 1
ATOM 1429 O O . ILE A 1 180 ? -61.344 -6.315 83.133 1.00 55.06 180 ILE A O 1
ATOM 1433 N N . ALA A 1 181 ? -62.197 -4.502 82.173 1.00 51.59 181 ALA A N 1
ATOM 1434 C CA . ALA A 1 181 ? -61.508 -3.484 82.988 1.00 51.59 181 ALA A CA 1
ATOM 1435 C C . ALA A 1 181 ? -61.783 -3.520 84.514 1.00 51.59 181 ALA A C 1
ATOM 1437 O O . ALA A 1 181 ? -61.533 -2.538 85.213 1.00 51.59 181 ALA A O 1
ATOM 1438 N N . ARG A 1 182 ? -62.313 -4.629 85.047 1.00 53.38 182 ARG A N 1
ATOM 1439 C CA . ARG A 1 182 ? -62.643 -4.825 86.466 1.00 53.38 182 ARG A CA 1
ATOM 1440 C C . ARG A 1 182 ? -61.717 -5.785 87.217 1.00 53.38 182 ARG A C 1
ATOM 1442 O O . ARG A 1 182 ? -61.895 -5.923 88.424 1.00 53.38 182 ARG A O 1
ATOM 1449 N N . GLU A 1 183 ? -60.731 -6.392 86.552 1.00 56.34 183 GLU A N 1
ATOM 1450 C CA . GLU A 1 183 ? -59.670 -7.175 87.206 1.00 56.34 183 GLU A CA 1
ATOM 1451 C C . GLU A 1 183 ? -58.257 -6.700 86.804 1.00 56.34 183 GLU A C 1
ATOM 1453 O O . GLU A 1 183 ? -58.036 -6.303 85.656 1.00 56.34 183 GLU A O 1
ATOM 1458 N N . PRO A 1 184 ? -57.286 -6.697 87.742 1.00 59.25 184 PRO A N 1
ATOM 1459 C CA . PRO A 1 184 ? -55.929 -6.213 87.494 1.00 59.25 184 PRO A CA 1
ATOM 1460 C C . PRO A 1 184 ? -55.102 -7.183 86.635 1.00 59.25 184 PRO A C 1
ATOM 1462 O O . PRO A 1 184 ? -55.395 -8.372 86.533 1.00 59.25 184 PRO A O 1
ATOM 1465 N N . PHE A 1 185 ? -54.017 -6.677 86.039 1.00 57.19 185 PHE A N 1
ATOM 1466 C CA . PHE A 1 185 ? -53.133 -7.443 85.154 1.00 57.19 185 PHE A CA 1
ATOM 1467 C C . PHE A 1 185 ? -52.481 -8.624 85.903 1.00 57.19 185 PHE A C 1
ATOM 1469 O O . PHE A 1 185 ? -51.494 -8.449 86.617 1.00 57.19 185 PHE A O 1
ATOM 1476 N N . THR A 1 186 ? -52.993 -9.840 85.708 1.00 62.69 186 THR A N 1
ATOM 1477 C CA . THR A 1 186 ? -52.367 -11.063 86.229 1.00 62.69 186 THR A CA 1
ATOM 1478 C C . THR A 1 186 ? -51.118 -11.438 85.422 1.00 62.69 186 THR A C 1
ATOM 1480 O O . THR A 1 186 ? -51.006 -11.134 84.231 1.00 62.69 186 THR A O 1
ATOM 1483 N N . GLY A 1 187 ? -50.163 -12.126 86.060 1.00 61.53 187 GLY A N 1
ATOM 1484 C CA . GLY A 1 187 ? -48.864 -12.454 85.452 1.00 61.53 187 GLY A CA 1
ATOM 1485 C C . GLY A 1 187 ? -48.957 -13.243 84.139 1.00 61.53 187 GLY A C 1
ATOM 1486 O O . GLY A 1 187 ? -48.153 -13.023 83.239 1.00 61.53 187 GLY A O 1
ATOM 1487 N N . LEU A 1 188 ? -49.984 -14.085 83.976 1.00 66.31 188 LEU A N 1
ATOM 1488 C CA . LEU A 1 188 ? -50.226 -14.828 82.735 1.00 66.31 188 LEU A CA 1
ATOM 1489 C C . LEU A 1 188 ? -50.484 -13.896 81.538 1.00 66.31 188 LEU A C 1
ATOM 1491 O O . LEU A 1 188 ? -49.940 -14.111 80.458 1.00 66.31 188 LEU A O 1
ATOM 1495 N N . ALA A 1 189 ? -51.266 -12.831 81.736 1.00 66.19 189 ALA A N 1
ATOM 1496 C CA . ALA A 1 189 ? -51.535 -11.852 80.685 1.00 66.19 189 ALA A CA 1
ATOM 1497 C C . ALA A 1 189 ? -50.296 -11.003 80.353 1.00 66.19 189 ALA A C 1
ATOM 1499 O O . ALA A 1 189 ? -50.149 -10.563 79.217 1.00 66.19 189 ALA A O 1
ATOM 1500 N N . ARG A 1 190 ? -49.390 -10.798 81.320 1.00 68.25 190 ARG A N 1
ATOM 1501 C CA . ARG A 1 190 ? -48.093 -10.150 81.083 1.00 68.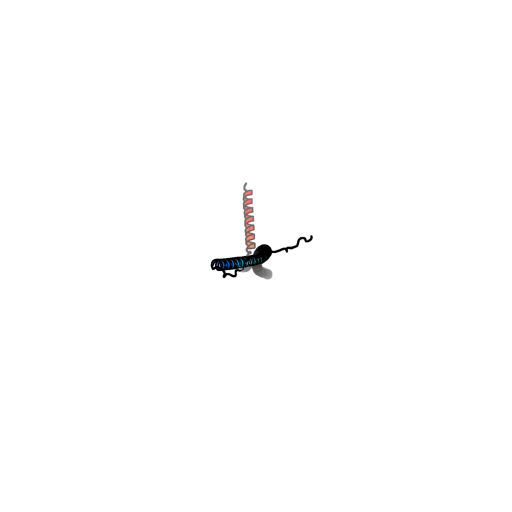25 190 ARG A CA 1
ATOM 1502 C C . ARG A 1 190 ? -47.196 -11.012 80.188 1.00 68.25 190 ARG A C 1
ATOM 1504 O O . ARG A 1 190 ? -46.727 -10.508 79.174 1.00 68.25 190 ARG A O 1
ATOM 1511 N N . VAL A 1 191 ? -47.043 -12.302 80.499 1.00 76.94 191 VAL A N 1
ATOM 1512 C CA . VAL A 1 191 ? -46.232 -13.238 79.692 1.00 76.94 191 VAL A CA 1
ATOM 1513 C C . VAL A 1 191 ? -46.757 -13.349 78.254 1.00 76.94 191 VAL A C 1
ATOM 1515 O O . VAL A 1 191 ? -45.966 -13.397 77.319 1.00 76.94 191 VAL A O 1
ATOM 1518 N N . GLN A 1 192 ? -48.079 -13.318 78.045 1.00 70.81 192 GLN A N 1
ATOM 1519 C CA . GLN A 1 192 ? -48.666 -13.311 76.696 1.00 70.81 192 GLN A CA 1
ATOM 1520 C C . GLN A 1 192 ? -48.346 -12.033 75.898 1.00 70.81 192 GLN A C 1
ATOM 1522 O O . GLN A 1 192 ? -48.135 -12.115 74.690 1.00 70.81 192 GLN A O 1
ATOM 1527 N N . ILE A 1 193 ? -48.281 -10.865 76.552 1.00 70.62 193 ILE A N 1
ATOM 1528 C CA . ILE A 1 193 ? -47.832 -9.618 75.907 1.00 70.62 193 ILE A CA 1
ATOM 1529 C C . ILE A 1 193 ? -46.336 -9.704 75.584 1.00 70.62 193 ILE A C 1
ATOM 1531 O O . ILE A 1 193 ? -45.940 -9.375 74.473 1.00 70.62 193 ILE A O 1
ATOM 1535 N N . GLU A 1 194 ? -45.511 -10.159 76.531 1.00 73.75 194 GLU A N 1
ATOM 1536 C CA . GLU A 1 194 ? -44.056 -10.273 76.355 1.00 73.75 194 GLU A CA 1
ATOM 1537 C C . GLU A 1 194 ? -43.696 -11.251 75.219 1.00 73.75 194 GLU A C 1
ATOM 1539 O O . GLU A 1 194 ? -42.835 -10.935 74.401 1.00 73.75 194 GLU A O 1
ATOM 1544 N N . ALA A 1 195 ? -44.423 -12.367 75.086 1.00 79.12 195 ALA A N 1
ATOM 1545 C CA . ALA A 1 195 ? -44.298 -13.290 73.956 1.00 79.12 195 ALA A CA 1
ATOM 1546 C C . ALA A 1 195 ? -44.730 -12.657 72.620 1.00 79.12 195 ALA A C 1
ATOM 1548 O O . ALA A 1 195 ? -43.986 -12.719 71.647 1.00 79.12 195 ALA A O 1
ATOM 1549 N N . ALA A 1 196 ? -45.883 -11.978 72.567 1.00 75.12 196 ALA A N 1
ATOM 1550 C CA . ALA A 1 196 ? -46.328 -11.309 71.340 1.00 75.12 196 ALA A CA 1
ATOM 1551 C C . ALA A 1 196 ? -45.375 -10.177 70.904 1.00 75.12 196 ALA A C 1
ATOM 1553 O O . ALA A 1 196 ? -45.176 -9.958 69.712 1.00 75.12 196 ALA A O 1
ATOM 1554 N N . VAL A 1 197 ? -44.765 -9.463 71.856 1.00 76.62 197 VAL A N 1
ATOM 1555 C CA . VAL A 1 197 ? -43.738 -8.447 71.577 1.00 76.62 197 VAL A CA 1
ATOM 1556 C C . VAL A 1 197 ? -42.461 -9.084 71.020 1.00 76.62 197 VAL A C 1
ATOM 1558 O O . VAL A 1 197 ? -41.858 -8.488 70.131 1.00 76.62 197 VAL A O 1
ATOM 1561 N N . ALA A 1 198 ? -42.074 -10.282 71.473 1.00 75.56 198 ALA A N 1
ATOM 1562 C CA . ALA A 1 198 ? -40.978 -11.039 70.866 1.00 75.56 198 ALA A CA 1
ATOM 1563 C C . ALA A 1 198 ? -41.316 -11.452 69.420 1.00 75.56 198 ALA A C 1
ATOM 1565 O O . ALA A 1 198 ? -40.609 -11.035 68.507 1.00 75.56 198 ALA A O 1
ATOM 1566 N N . ASP A 1 199 ? -42.454 -12.126 69.194 1.00 78.88 199 ASP A N 1
ATOM 1567 C CA . ASP A 1 199 ? -42.912 -12.550 67.857 1.00 78.88 199 ASP A CA 1
ATOM 1568 C C . ASP A 1 199 ? -42.911 -11.397 66.834 1.00 78.88 199 ASP A C 1
ATOM 1570 O O . ASP A 1 199 ? -42.544 -11.579 65.672 1.00 78.88 199 ASP A O 1
ATOM 1574 N N . TYR A 1 200 ? -43.348 -10.196 67.235 1.00 76.56 200 TYR A N 1
ATOM 1575 C CA . TYR A 1 200 ? -43.351 -9.027 66.349 1.00 76.56 200 TYR A CA 1
ATOM 1576 C C . TYR A 1 200 ? -41.992 -8.354 66.206 1.00 76.56 200 TYR A C 1
ATOM 1578 O O . TYR A 1 200 ? -41.706 -7.829 65.132 1.00 76.56 200 TYR A O 1
ATOM 1586 N N . LYS A 1 201 ? -41.152 -8.364 67.244 1.00 75.31 201 LYS A N 1
ATOM 1587 C CA . LYS A 1 201 ? -39.775 -7.876 67.145 1.00 75.31 201 LYS A CA 1
ATOM 1588 C C . LYS A 1 201 ? -38.987 -8.719 66.145 1.00 75.31 201 LYS A C 1
ATOM 1590 O O . LYS A 1 201 ? -38.302 -8.146 65.306 1.00 75.31 201 LYS A O 1
ATOM 1595 N N . ASP A 1 202 ? -39.130 -10.038 66.197 1.00 78.06 202 ASP A N 1
ATOM 1596 C CA . ASP A 1 202 ? -38.403 -10.950 65.317 1.00 78.06 202 ASP A CA 1
ATOM 1597 C C . ASP A 1 202 ? -38.895 -10.797 63.864 1.00 78.06 202 ASP A C 1
ATOM 1599 O O . ASP A 1 202 ? -38.088 -10.530 62.977 1.00 78.06 202 ASP A O 1
ATOM 1603 N N . LYS A 1 203 ? -40.222 -10.748 63.630 1.00 79.12 203 LYS A N 1
ATOM 1604 C CA . LYS A 1 203 ? -40.806 -10.377 62.318 1.00 79.12 203 LYS A CA 1
ATOM 1605 C C . LYS A 1 203 ? -40.305 -9.028 61.778 1.00 79.12 203 LYS A C 1
ATOM 1607 O O . LYS A 1 203 ? -40.125 -8.889 60.573 1.00 79.12 203 LYS A O 1
ATOM 1612 N N . LEU A 1 204 ? -40.132 -8.020 62.640 1.00 76.81 204 LEU A N 1
ATOM 1613 C CA . LEU A 1 204 ? -39.606 -6.708 62.243 1.00 76.81 204 LEU A CA 1
ATOM 1614 C C . LEU A 1 204 ? -38.121 -6.789 61.868 1.00 76.81 204 LEU A C 1
ATOM 1616 O O . LEU A 1 204 ? -37.717 -6.159 60.896 1.00 76.81 204 LEU A O 1
ATOM 1620 N N . VAL A 1 205 ? -37.320 -7.564 62.606 1.00 76.75 205 VAL A N 1
ATOM 1621 C CA . VAL A 1 205 ? -35.892 -7.781 62.323 1.00 76.75 205 VAL A CA 1
ATOM 1622 C C . VAL A 1 205 ? -35.701 -8.518 60.995 1.00 76.75 205 VAL A C 1
ATOM 1624 O O . VAL A 1 205 ? -34.939 -8.038 60.160 1.00 76.75 205 VAL A O 1
ATOM 1627 N N . ASP A 1 206 ? -36.451 -9.597 60.752 1.00 77.25 206 ASP A N 1
ATOM 1628 C CA . ASP A 1 206 ? -36.407 -10.390 59.509 1.00 77.25 206 ASP A CA 1
ATOM 1629 C C . ASP A 1 206 ? -36.766 -9.578 58.246 1.00 77.25 206 ASP A C 1
ATOM 1631 O O . ASP A 1 206 ? -36.426 -9.958 57.123 1.00 77.25 206 ASP A O 1
ATOM 1635 N N . GLN A 1 207 ? -37.483 -8.463 58.412 1.00 75.94 207 GLN A N 1
ATOM 1636 C CA . GLN A 1 207 ? -38.000 -7.638 57.318 1.00 75.94 207 GLN A CA 1
ATOM 1637 C C . GLN A 1 207 ? -37.284 -6.287 57.167 1.00 75.94 207 GLN A C 1
ATOM 1639 O O . GLN A 1 207 ? -37.564 -5.554 56.217 1.00 75.94 207 GLN A O 1
ATOM 1644 N N . ILE A 1 208 ? -36.332 -5.955 58.046 1.00 76.12 208 ILE A N 1
ATOM 1645 C CA . ILE A 1 208 ? -35.443 -4.808 57.838 1.00 76.12 208 ILE A CA 1
ATOM 1646 C C . ILE A 1 208 ? -34.588 -5.060 56.589 1.00 76.12 208 ILE A C 1
ATOM 1648 O O . ILE A 1 208 ? -33.986 -6.119 56.412 1.00 76.12 208 ILE A O 1
ATOM 1652 N N . ALA A 1 209 ? -34.523 -4.064 55.706 1.00 68.94 209 ALA A N 1
ATOM 1653 C CA . ALA A 1 209 ? -33.605 -4.097 54.578 1.00 68.94 209 ALA A CA 1
ATOM 1654 C C . ALA A 1 209 ? -32.159 -4.021 55.091 1.00 68.94 209 ALA A C 1
ATOM 1656 O O . ALA A 1 209 ? -31.766 -3.043 55.736 1.00 68.94 209 ALA A O 1
ATOM 1657 N N . GLU A 1 210 ? -31.367 -5.048 54.785 1.00 68.00 210 GLU A N 1
ATOM 1658 C CA . GLU A 1 210 ? -29.914 -5.016 54.950 1.00 68.00 210 GLU A CA 1
ATOM 1659 C C . GLU A 1 210 ? -29.350 -3.806 54.179 1.00 68.00 210 GLU A C 1
ATOM 1661 O O . GLU A 1 210 ? -29.796 -3.543 53.057 1.00 68.00 210 GLU A O 1
ATOM 1666 N N . PRO A 1 211 ? -28.406 -3.033 54.746 1.00 59.97 211 PRO A N 1
ATOM 1667 C CA . PRO A 1 211 ? -27.819 -1.907 54.033 1.00 59.97 211 PRO A CA 1
ATOM 1668 C C . PRO A 1 211 ? -26.955 -2.419 52.878 1.00 59.97 211 PRO A C 1
ATOM 1670 O O . PRO A 1 211 ? -26.039 -3.210 53.103 1.00 59.97 211 PRO A O 1
ATOM 1673 N N . ASP A 1 212 ? -27.215 -1.946 51.660 1.00 65.31 212 ASP A N 1
ATOM 1674 C CA . ASP A 1 212 ? -26.412 -2.288 50.480 1.00 65.31 212 ASP A CA 1
ATOM 1675 C C . ASP A 1 212 ? -24.959 -1.815 50.679 1.00 65.31 212 ASP A C 1
ATOM 1677 O O . ASP A 1 212 ? -24.705 -0.868 51.426 1.00 65.31 212 ASP A O 1
ATOM 1681 N N . ALA A 1 213 ? -23.992 -2.400 49.966 1.00 60.66 213 ALA A N 1
ATOM 1682 C CA . ALA A 1 213 ? -22.573 -2.041 50.106 1.00 60.66 213 ALA A CA 1
ATOM 1683 C C . ALA A 1 213 ? -22.285 -0.532 49.908 1.00 60.66 213 ALA A C 1
ATOM 1685 O O . ALA A 1 213 ? -21.360 0.007 50.511 1.00 60.66 213 ALA A O 1
ATOM 1686 N N . VAL A 1 214 ? -23.107 0.172 49.118 1.00 61.03 214 VAL A N 1
ATOM 1687 C CA . VAL A 1 214 ? -23.033 1.634 48.937 1.00 61.03 214 VAL A CA 1
ATOM 1688 C C . VAL A 1 214 ? -23.506 2.393 50.186 1.00 61.03 214 VAL A C 1
ATOM 1690 O O . VAL A 1 214 ? -22.884 3.380 50.578 1.00 61.03 214 VAL A O 1
ATOM 1693 N N . ASP A 1 215 ? -24.572 1.925 50.845 1.00 63.59 215 ASP A N 1
ATOM 1694 C CA . ASP A 1 215 ? -25.041 2.478 52.121 1.00 63.59 215 ASP A CA 1
ATOM 1695 C C . ASP A 1 215 ? -24.056 2.161 53.261 1.00 63.59 215 ASP A C 1
ATOM 1697 O O . ASP A 1 215 ? -23.879 2.991 54.152 1.00 63.59 215 ASP A O 1
ATOM 1701 N N . GLN A 1 216 ? -23.388 1.000 53.230 1.00 63.78 216 GLN A N 1
ATOM 1702 C CA . GLN A 1 216 ? -22.326 0.636 54.179 1.00 63.78 216 GLN A CA 1
ATOM 1703 C C . GLN A 1 216 ? -21.101 1.544 54.013 1.00 63.78 216 GLN A C 1
ATOM 1705 O O . GLN A 1 216 ? -20.775 2.280 54.942 1.00 63.78 216 GLN A O 1
ATOM 1710 N N . ALA A 1 217 ? -20.509 1.612 52.815 1.00 63.06 217 ALA A N 1
ATOM 1711 C CA . ALA A 1 217 ? -19.342 2.455 52.538 1.00 63.06 217 ALA A CA 1
ATOM 1712 C C . ALA A 1 217 ? -19.595 3.947 52.837 1.00 63.06 217 ALA A C 1
ATOM 1714 O O . ALA A 1 217 ? -18.704 4.662 53.295 1.00 63.06 217 ALA A O 1
ATOM 1715 N N . ARG A 1 218 ? -20.828 4.434 52.630 1.00 64.69 218 ARG A N 1
ATOM 1716 C CA . ARG A 1 218 ? -21.215 5.806 52.990 1.00 64.69 218 ARG A CA 1
ATOM 1717 C C . ARG A 1 218 ? -21.331 6.017 54.504 1.00 64.69 218 ARG A C 1
ATOM 1719 O O . ARG A 1 218 ? -20.989 7.093 54.984 1.00 64.69 218 ARG A O 1
ATOM 1726 N N . ARG A 1 219 ? -21.800 5.017 55.260 1.00 63.69 219 ARG A N 1
ATOM 1727 C CA . ARG A 1 219 ? -21.816 5.062 56.734 1.00 63.69 219 ARG A CA 1
ATOM 1728 C C . ARG A 1 219 ? -20.402 4.994 57.299 1.00 63.69 219 ARG A C 1
ATOM 1730 O O . ARG A 1 219 ? -20.103 5.752 58.212 1.00 63.69 219 ARG A O 1
ATOM 1737 N N . GLU A 1 220 ? -19.537 4.155 56.736 1.00 69.31 220 GLU A N 1
ATOM 1738 C CA . GLU A 1 220 ? -18.120 4.057 57.106 1.00 69.31 220 GLU A CA 1
ATOM 1739 C C . GLU A 1 220 ? -17.401 5.394 56.891 1.00 69.31 220 GLU A C 1
ATOM 1741 O O . GLU A 1 220 ? -16.824 5.924 57.835 1.00 69.31 220 GLU A O 1
ATOM 1746 N N . ALA A 1 221 ? -17.536 6.001 55.705 1.00 67.44 221 ALA A N 1
ATOM 1747 C CA . ALA A 1 221 ? -16.937 7.301 55.394 1.00 67.44 221 ALA A CA 1
ATOM 1748 C C . ALA A 1 221 ? -17.413 8.429 56.330 1.00 67.44 221 ALA A C 1
ATOM 1750 O O . ALA A 1 221 ? -16.595 9.209 56.815 1.00 67.44 221 ALA A O 1
ATOM 1751 N N . ASN A 1 222 ? -18.718 8.497 56.628 1.00 66.25 222 ASN A N 1
ATOM 1752 C CA . ASN A 1 222 ? -19.243 9.432 57.628 1.00 66.25 222 ASN A CA 1
ATOM 1753 C C . ASN A 1 222 ? -18.673 9.145 59.029 1.00 66.25 222 ASN A C 1
ATOM 1755 O O . ASN A 1 222 ? -18.232 10.069 59.701 1.00 66.25 222 ASN A O 1
ATOM 1759 N N . THR A 1 223 ? -18.622 7.875 59.445 1.00 69.50 223 THR A N 1
ATOM 1760 C CA . THR A 1 223 ? -18.106 7.481 60.769 1.00 69.50 223 THR A CA 1
ATOM 1761 C C . THR A 1 223 ? -16.633 7.862 60.937 1.00 69.50 223 THR A C 1
ATOM 1763 O O . THR A 1 223 ? -16.235 8.285 62.017 1.00 69.50 223 THR A O 1
ATOM 1766 N N . THR A 1 224 ? -15.816 7.759 59.883 1.00 68.88 224 THR A N 1
ATOM 1767 C CA . THR A 1 224 ? -14.420 8.222 59.917 1.00 68.88 224 THR A CA 1
ATOM 1768 C C . THR A 1 224 ? -14.333 9.740 60.081 1.00 68.88 224 THR A C 1
ATOM 1770 O O . THR A 1 224 ? -13.572 10.204 60.923 1.00 68.88 224 THR A O 1
ATOM 1773 N N . ALA A 1 225 ? -15.148 10.508 59.349 1.00 65.38 225 ALA A N 1
ATOM 1774 C CA . ALA A 1 225 ? -15.175 11.968 59.460 1.00 65.38 225 ALA A CA 1
ATOM 1775 C C . ALA A 1 225 ? -15.651 12.457 60.844 1.00 65.38 225 ALA A C 1
ATOM 1777 O O . ALA A 1 225 ? -15.073 13.394 61.394 1.00 65.38 225 ALA A O 1
ATOM 1778 N N . ASP A 1 226 ? -16.658 11.803 61.432 1.00 63.31 226 ASP A N 1
ATOM 1779 C CA . ASP A 1 226 ? -17.148 12.118 62.781 1.00 63.31 226 ASP A CA 1
ATOM 1780 C C . ASP A 1 226 ? -16.088 11.806 63.865 1.00 63.31 226 ASP A C 1
ATOM 1782 O O . ASP A 1 226 ? -15.981 12.530 64.856 1.00 63.31 226 ASP A O 1
ATOM 1786 N N . VAL A 1 227 ? -15.262 10.767 63.666 1.00 65.06 227 VAL A N 1
ATOM 1787 C CA . VAL A 1 227 ? -14.143 10.419 64.564 1.00 65.06 227 VAL A CA 1
ATOM 1788 C C . VAL A 1 227 ? -12.962 11.385 64.415 1.00 65.06 227 VAL A C 1
ATOM 1790 O O . VAL A 1 227 ? -12.441 11.839 65.431 1.00 65.06 227 VAL A O 1
ATOM 1793 N N . GLU A 1 228 ? -12.566 11.758 63.192 1.00 64.69 228 GLU A N 1
ATOM 1794 C CA . GLU A 1 228 ? -11.523 12.779 62.983 1.00 64.69 228 GLU A CA 1
ATOM 1795 C C . GLU A 1 228 ? -11.932 14.129 63.595 1.00 64.69 228 GLU A C 1
ATOM 1797 O O . GLU A 1 228 ? -11.122 14.774 64.261 1.00 64.69 228 GLU A O 1
ATOM 1802 N N . ALA A 1 229 ? -13.203 14.528 63.450 1.00 63.91 229 ALA A N 1
ATOM 1803 C CA . ALA A 1 229 ? -13.734 15.744 64.064 1.00 63.91 229 ALA A CA 1
ATOM 1804 C C . ALA A 1 229 ? -13.660 15.703 65.604 1.00 63.91 229 ALA A C 1
ATOM 1806 O O . ALA A 1 229 ? -13.225 16.677 66.228 1.00 63.91 229 ALA A O 1
ATOM 1807 N N . ALA A 1 230 ? -14.017 14.572 66.222 1.00 61.84 230 ALA A N 1
ATOM 1808 C CA . ALA A 1 230 ? -13.895 14.384 67.668 1.00 61.84 230 ALA A CA 1
ATOM 1809 C C . ALA A 1 230 ? -12.428 14.449 68.142 1.00 61.84 230 ALA A C 1
ATOM 1811 O O . ALA A 1 230 ? -12.129 15.154 69.105 1.00 61.84 230 ALA A O 1
ATOM 1812 N N . GLU A 1 231 ? -11.500 13.798 67.430 1.00 63.28 231 GLU A N 1
ATOM 1813 C CA . GLU A 1 231 ? -10.070 13.796 67.778 1.00 63.28 231 GLU A CA 1
ATOM 1814 C C . GLU A 1 231 ? -9.379 15.155 67.533 1.0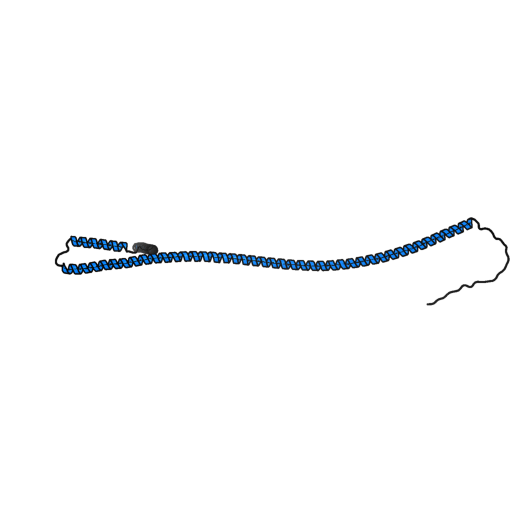0 63.28 231 GLU A C 1
ATOM 1816 O O . GLU A 1 231 ? -8.272 15.382 68.031 1.00 63.28 231 GLU A O 1
ATOM 1821 N N . THR A 1 232 ? -9.996 16.066 66.768 1.00 63.56 232 THR A N 1
ATOM 1822 C CA . THR A 1 232 ? -9.584 17.480 66.717 1.00 63.56 232 THR A CA 1
ATOM 1823 C C . THR A 1 232 ? -10.147 18.300 67.877 1.00 63.56 232 THR A C 1
ATOM 1825 O O . THR A 1 232 ? -9.400 19.077 68.464 1.00 63.56 232 THR A O 1
ATOM 1828 N N . ALA A 1 233 ? -11.408 18.088 68.268 1.00 61.03 233 ALA A N 1
ATOM 1829 C CA . ALA A 1 233 ? -12.032 18.821 69.372 1.00 61.03 233 ALA A CA 1
ATOM 1830 C C . ALA A 1 233 ? -11.388 18.497 70.735 1.00 61.03 233 ALA A C 1
ATOM 1832 O O . ALA A 1 233 ? -11.079 19.406 71.499 1.00 61.03 233 ALA A O 1
ATOM 1833 N N . GLU A 1 234 ? -11.088 17.221 71.009 1.00 60.44 234 GLU A N 1
ATOM 1834 C CA . GLU A 1 234 ? -10.440 16.787 72.263 1.00 60.44 234 GLU A CA 1
ATOM 1835 C C . GLU A 1 234 ? -9.003 17.335 72.421 1.00 60.44 234 GLU A C 1
ATOM 1837 O O . GLU A 1 234 ? -8.467 17.367 73.526 1.00 60.44 234 GLU A O 1
ATOM 1842 N N . LYS A 1 235 ? -8.383 17.820 71.334 1.00 58.84 235 LYS A N 1
ATOM 1843 C CA . LYS A 1 235 ? -7.081 18.511 71.366 1.00 58.84 235 LYS A CA 1
ATOM 1844 C C . LYS A 1 235 ? -7.196 20.031 71.498 1.00 58.84 235 LYS A C 1
ATOM 1846 O O . LYS A 1 235 ? -6.234 20.654 71.925 1.00 58.84 235 LYS A O 1
ATOM 1851 N N . GLU A 1 236 ? -8.335 20.621 71.140 1.00 56.59 236 GLU A N 1
ATOM 1852 C CA . GLU A 1 236 ? -8.592 22.065 71.276 1.00 56.59 236 GLU A CA 1
ATOM 1853 C C . GLU A 1 236 ? -9.143 22.426 72.672 1.00 56.59 236 GLU A C 1
ATOM 1855 O O . GLU A 1 236 ? -9.033 23.570 73.099 1.00 56.59 236 GLU A O 1
ATOM 1860 N N . GLU A 1 237 ? -9.667 21.449 73.423 1.00 57.78 237 GLU A N 1
ATOM 1861 C CA . GLU A 1 237 ? -10.122 21.611 74.819 1.00 57.78 237 GLU A CA 1
ATOM 1862 C C . GLU A 1 237 ? -9.031 21.279 75.873 1.00 57.78 237 GLU A C 1
ATOM 1864 O O . GLU A 1 237 ? -9.324 21.192 77.067 1.00 57.78 237 GLU A O 1
ATOM 1869 N N . ALA A 1 238 ? -7.774 21.077 75.443 1.00 56.59 238 ALA A N 1
ATOM 1870 C CA . ALA A 1 238 ? -6.668 20.561 76.267 1.00 56.59 238 ALA A CA 1
ATOM 1871 C C . ALA A 1 238 ? -5.437 21.494 76.425 1.00 56.59 238 ALA A C 1
ATOM 1873 O O . ALA A 1 238 ? -4.518 21.127 77.164 1.00 56.59 238 ALA A O 1
ATOM 1874 N N . ASP A 1 239 ? -5.430 22.667 75.775 1.00 48.81 239 ASP A N 1
ATOM 1875 C CA . ASP A 1 239 ? -4.404 23.737 75.861 1.00 48.81 239 ASP A CA 1
ATOM 1876 C C . ASP A 1 239 ? -4.952 25.005 76.567 1.00 48.81 239 ASP A C 1
ATOM 1878 O O . ASP A 1 239 ? -4.163 25.668 77.286 1.00 48.81 239 ASP A O 1
#